Protein AF-A0A0J7ISA5-F1 (afdb_monomer_lite)

pLDDT: mean 91.42, std 7.24, range [47.91, 98.25]

Structure (mmCIF, N/CA/C/O backbone):
data_AF-A0A0J7ISA5-F1
#
_entry.id   AF-A0A0J7ISA5-F1
#
loop_
_atom_site.group_PDB
_atom_site.id
_atom_site.type_symbol
_atom_site.label_atom_id
_atom_site.label_alt_id
_atom_site.label_comp_id
_atom_site.label_asym_id
_atom_site.label_entity_id
_atom_site.label_seq_id
_atom_site.pdbx_PDB_ins_code
_atom_site.Cartn_x
_atom_site.Cartn_y
_atom_site.Cartn_z
_atom_site.occupancy
_atom_site.B_iso_or_equiv
_atom_site.auth_seq_id
_atom_site.auth_comp_id
_atom_site.auth_asym_id
_atom_site.auth_atom_id
_atom_site.pdbx_PDB_model_num
ATOM 1 N N . MET A 1 1 ? -23.714 10.381 5.226 1.00 57.81 1 MET A N 1
ATOM 2 C CA . MET A 1 1 ? -23.565 9.648 6.503 1.00 57.81 1 MET A CA 1
ATOM 3 C C . MET A 1 1 ? -24.646 8.588 6.568 1.00 57.81 1 MET A C 1
ATOM 5 O O . MET A 1 1 ? -25.780 8.898 6.223 1.00 57.81 1 MET A O 1
ATOM 9 N N . ALA A 1 2 ? -24.305 7.357 6.945 1.00 66.38 2 ALA A N 1
ATOM 10 C CA . ALA A 1 2 ? -25.304 6.313 7.157 1.00 66.38 2 ALA A CA 1
ATOM 11 C C . ALA A 1 2 ? -26.148 6.644 8.398 1.00 66.38 2 ALA A C 1
ATOM 13 O O . ALA A 1 2 ? -25.611 7.126 9.396 1.00 66.38 2 ALA A O 1
ATOM 14 N N . GLN A 1 3 ? -27.456 6.406 8.330 1.00 77.62 3 GLN A N 1
ATOM 15 C CA . GLN A 1 3 ? -28.352 6.532 9.479 1.00 77.62 3 GLN A CA 1
ATOM 16 C C . GLN A 1 3 ? -28.516 5.171 10.151 1.00 77.62 3 GLN A C 1
ATOM 18 O O . GLN A 1 3 ? -28.556 4.137 9.483 1.00 77.62 3 GLN A O 1
ATOM 23 N N . SER A 1 4 ? -28.599 5.167 11.481 1.00 86.56 4 SER A N 1
ATOM 24 C CA . SER A 1 4 ? -28.872 3.937 12.221 1.00 86.56 4 SER A CA 1
ATOM 25 C C . SER A 1 4 ? -30.289 3.451 11.922 1.00 86.56 4 SER A C 1
ATOM 27 O O . SER A 1 4 ? -31.244 4.220 12.001 1.00 86.56 4 SER A O 1
ATOM 29 N N . VAL A 1 5 ? -30.418 2.158 11.627 1.00 92.62 5 VAL A N 1
ATOM 30 C CA . VAL A 1 5 ? -31.712 1.479 11.443 1.00 92.62 5 VAL A CA 1
ATOM 31 C C . VAL A 1 5 ? -32.347 1.045 12.770 1.00 92.62 5 VAL A C 1
ATOM 33 O O . VAL A 1 5 ? -33.447 0.501 12.787 1.00 92.62 5 VAL A O 1
ATOM 36 N N . LEU A 1 6 ? -31.659 1.254 13.899 1.00 93.81 6 LEU A N 1
ATOM 37 C CA . LEU A 1 6 ? -32.175 0.896 15.220 1.00 93.81 6 LEU A CA 1
ATOM 38 C C . LEU A 1 6 ? -33.211 1.918 15.715 1.00 93.81 6 LEU A C 1
ATOM 40 O O . LEU A 1 6 ? -33.122 3.096 15.364 1.00 93.81 6 LEU A O 1
ATOM 44 N N . PRO A 1 7 ? -34.140 1.523 16.604 1.00 95.50 7 PRO A N 1
ATOM 45 C CA . PRO A 1 7 ? -35.071 2.457 17.234 1.00 95.50 7 PRO A CA 1
ATOM 46 C C . PRO A 1 7 ? -34.354 3.624 17.927 1.00 95.50 7 PRO A C 1
ATOM 48 O O . PRO A 1 7 ? -33.288 3.436 18.513 1.00 95.50 7 PRO A O 1
ATOM 51 N N . GLN A 1 8 ? -34.965 4.813 17.951 1.00 91.38 8 GLN A N 1
ATOM 52 C CA . GLN A 1 8 ? -34.348 6.040 18.486 1.00 91.38 8 GLN A CA 1
ATOM 53 C C . GLN A 1 8 ? -33.809 5.885 19.922 1.00 91.38 8 GLN A C 1
ATOM 55 O O . GLN A 1 8 ? -32.743 6.401 20.242 1.00 91.38 8 GLN A O 1
ATOM 60 N N . LYS A 1 9 ? -34.482 5.099 20.777 1.00 92.19 9 LYS A N 1
ATOM 61 C CA . LYS A 1 9 ? -34.041 4.808 22.159 1.00 92.19 9 LYS A CA 1
ATOM 62 C C . LYS A 1 9 ? -32.671 4.107 22.242 1.00 92.19 9 LYS A C 1
ATOM 64 O O . LYS A 1 9 ? -31.978 4.223 23.258 1.00 92.19 9 LYS A O 1
ATOM 69 N N . ASN A 1 10 ? -32.294 3.393 21.179 1.00 93.38 10 ASN A N 1
ATOM 70 C CA . ASN A 1 10 ? -31.035 2.667 21.017 1.00 93.38 10 ASN A CA 1
ATOM 71 C C . ASN A 1 10 ? -29.965 3.489 20.277 1.00 93.38 10 ASN A C 1
ATOM 73 O O . ASN A 1 10 ? -28.852 3.002 20.104 1.00 93.38 10 ASN A O 1
ATOM 77 N N . GLN A 1 11 ? -30.278 4.711 19.844 1.00 94.12 11 GLN A N 1
ATOM 78 C CA . GLN A 1 11 ? -29.314 5.618 19.230 1.00 94.12 11 GLN A CA 1
ATOM 79 C C . GLN A 1 11 ? -28.723 6.555 20.295 1.00 94.12 11 GLN A C 1
ATOM 81 O O . GLN A 1 11 ? -29.414 6.990 21.223 1.00 94.12 11 GLN A O 1
ATOM 86 N N . ILE A 1 12 ? -27.428 6.848 20.177 1.00 94.00 12 ILE A N 1
ATOM 87 C CA . ILE A 1 12 ? -26.732 7.838 21.004 1.00 94.00 12 ILE A CA 1
ATOM 88 C C . ILE A 1 12 ? -26.436 9.023 20.094 1.00 94.00 12 ILE A C 1
ATOM 90 O O . ILE A 1 12 ? -25.672 8.893 19.139 1.00 94.00 12 ILE A O 1
ATOM 94 N N . GLN A 1 13 ? -27.100 10.144 20.358 1.00 93.25 13 GLN A N 1
ATOM 95 C CA . GLN A 1 13 ? -26.897 11.379 19.611 1.00 93.25 13 GLN A CA 1
ATOM 96 C C . GLN A 1 13 ? -25.612 12.070 20.076 1.00 93.25 13 GLN A C 1
ATOM 98 O O . GLN A 1 13 ? -25.133 11.835 21.185 1.00 93.25 13 GLN A O 1
ATOM 103 N N . VAL A 1 14 ? -25.031 12.907 19.219 1.00 91.81 14 VAL A N 1
ATOM 104 C CA . VAL A 1 14 ? -23.746 13.570 19.503 1.00 91.81 14 VAL A CA 1
ATOM 105 C C . VAL A 1 14 ? -23.843 14.517 20.703 1.00 91.81 14 VAL A C 1
ATOM 107 O O . VAL A 1 14 ? -22.911 14.601 21.492 1.00 91.81 14 VAL A O 1
ATOM 110 N N . ASP A 1 15 ? -24.973 15.193 20.873 1.00 94.06 15 ASP A N 1
ATOM 111 C CA . ASP A 1 15 ? -25.272 16.089 21.998 1.00 94.06 15 ASP A CA 1
ATOM 112 C C . ASP A 1 15 ? -25.439 15.362 23.349 1.00 94.06 15 ASP A C 1
ATOM 114 O O . ASP A 1 15 ? -25.325 15.978 24.410 1.00 94.06 15 ASP A O 1
ATOM 118 N N . ASP A 1 16 ? -25.653 14.044 23.331 1.00 95.75 16 ASP A N 1
ATOM 119 C CA . ASP A 1 16 ? -25.657 13.191 24.524 1.00 95.75 16 ASP A CA 1
ATOM 120 C C . ASP A 1 16 ? -24.237 12.782 24.964 1.00 95.75 16 ASP A C 1
ATOM 122 O O . ASP A 1 16 ? -24.058 12.238 26.059 1.00 95.75 16 ASP A O 1
ATOM 126 N N . LEU A 1 17 ? -23.216 13.028 24.135 1.00 96.44 17 LEU A N 1
ATOM 127 C CA . LEU A 1 17 ? -21.839 12.621 24.399 1.00 96.44 17 LEU A CA 1
ATOM 128 C C . LEU A 1 17 ? -21.085 13.661 25.229 1.00 96.44 17 LEU A C 1
ATOM 130 O O . LEU A 1 17 ? -20.938 14.820 24.855 1.00 96.44 17 LEU A O 1
ATOM 134 N N . TYR A 1 18 ? -20.554 13.212 26.361 1.00 96.50 18 TYR A N 1
ATOM 135 C CA . TYR A 1 18 ? -19.723 13.995 27.266 1.00 96.50 18 TYR A CA 1
ATOM 136 C C . TYR A 1 18 ? -18.304 13.432 27.255 1.00 96.50 18 TYR A C 1
ATOM 138 O O . TYR A 1 18 ? -18.112 12.214 27.247 1.00 96.50 18 TYR A O 1
ATOM 146 N N . ILE A 1 19 ? -17.311 14.318 27.298 1.00 96.19 19 ILE A N 1
ATOM 147 C CA . ILE A 1 19 ? -15.892 13.960 27.313 1.00 96.19 19 ILE A CA 1
ATOM 148 C C . ILE A 1 19 ? -15.301 14.330 28.672 1.00 96.19 19 ILE A C 1
ATOM 150 O O . ILE A 1 19 ? -15.610 15.375 29.239 1.00 96.19 19 ILE A O 1
ATOM 154 N N . SER A 1 20 ? -14.440 13.467 29.199 1.00 95.88 20 SER A N 1
ATOM 155 C CA . SER A 1 20 ? -13.639 13.741 30.392 1.00 95.88 20 SER A CA 1
ATOM 156 C C . SER A 1 20 ? -12.243 13.143 30.246 1.00 95.88 20 SER A C 1
ATOM 158 O O . SER A 1 20 ? -12.047 12.208 29.472 1.00 95.88 20 SER A O 1
ATOM 160 N N . LEU A 1 21 ? -11.277 13.676 30.991 1.00 95.44 21 LEU A N 1
ATOM 161 C CA . LEU A 1 21 ? -9.922 13.139 31.071 1.00 95.44 21 LEU A CA 1
ATOM 162 C C . LEU A 1 21 ? -9.739 12.480 32.439 1.00 95.44 21 LEU A C 1
ATOM 164 O O . LEU A 1 21 ? -9.919 13.128 33.470 1.00 95.44 21 LEU A O 1
ATOM 168 N N . LYS A 1 22 ? -9.380 11.196 32.461 1.00 93.69 22 LYS A N 1
ATOM 169 C CA . LYS A 1 22 ? -9.099 10.454 33.696 1.00 93.69 22 LYS A CA 1
ATOM 170 C C . LYS A 1 22 ? -7.875 9.577 33.489 1.00 93.69 22 LYS A C 1
ATOM 172 O O . LYS A 1 22 ? -7.849 8.791 32.551 1.00 93.69 22 LYS A O 1
ATOM 177 N N . ASN A 1 23 ? -6.877 9.696 34.365 1.00 92.19 23 ASN A N 1
ATOM 178 C CA . ASN A 1 23 ? -5.634 8.914 34.308 1.00 92.19 23 ASN A CA 1
ATOM 179 C C . ASN A 1 23 ? -4.973 8.948 32.916 1.00 92.19 23 ASN A C 1
ATOM 181 O O . ASN A 1 23 ? -4.626 7.909 32.363 1.00 92.19 23 ASN A O 1
ATOM 185 N N . ASN A 1 24 ? -4.862 10.147 32.334 1.00 90.06 24 ASN A N 1
ATOM 186 C CA . ASN A 1 24 ? -4.314 10.368 30.991 1.00 90.06 24 ASN A CA 1
ATOM 187 C C . ASN A 1 24 ? -5.066 9.642 29.852 1.00 90.06 24 ASN A C 1
ATOM 189 O O . ASN A 1 24 ? -4.512 9.423 28.779 1.00 90.06 24 ASN A O 1
ATOM 193 N N . LYS A 1 25 ? -6.332 9.268 30.080 1.00 92.19 25 LYS A N 1
ATOM 194 C CA . LYS A 1 25 ? -7.216 8.648 29.093 1.00 92.19 25 LYS A CA 1
ATOM 195 C C . LYS A 1 25 ? -8.450 9.515 28.874 1.00 92.19 25 LYS A C 1
ATOM 197 O O . LYS A 1 25 ? -9.107 9.936 29.831 1.00 92.19 25 LYS A O 1
ATOM 202 N N . ILE A 1 26 ? -8.789 9.742 27.612 1.00 95.00 26 ILE A N 1
ATOM 203 C CA . ILE A 1 26 ? -10.051 10.353 27.207 1.00 95.00 26 ILE A CA 1
ATOM 204 C C . ILE A 1 26 ? -11.167 9.325 27.420 1.00 95.00 26 ILE A C 1
ATOM 206 O O . ILE A 1 26 ? -11.112 8.211 26.892 1.00 95.00 26 ILE A O 1
ATOM 210 N N . ILE A 1 27 ? -12.177 9.704 28.200 1.00 95.19 27 ILE A N 1
ATOM 211 C CA . ILE A 1 27 ? -13.380 8.918 28.475 1.00 95.19 27 ILE A CA 1
ATOM 212 C C . ILE A 1 27 ? -14.573 9.619 27.835 1.00 95.19 27 ILE A C 1
ATOM 214 O O . ILE A 1 27 ? -14.890 10.760 28.180 1.00 95.19 27 ILE A O 1
ATOM 218 N N . LEU A 1 28 ? -15.250 8.908 26.938 1.00 96.25 28 LEU A N 1
ATOM 219 C CA . LEU A 1 28 ? -16.505 9.322 26.321 1.00 96.25 28 LEU A CA 1
ATOM 220 C C . LEU A 1 28 ? -17.666 8.665 27.069 1.00 96.25 28 LEU A C 1
ATOM 222 O O . LEU A 1 28 ? -17.646 7.457 27.296 1.00 96.25 28 LEU A O 1
ATOM 226 N N . ARG A 1 29 ? -18.675 9.436 27.475 1.00 96.94 29 ARG A N 1
ATOM 227 C CA . ARG A 1 29 ? -19.819 8.950 28.261 1.00 96.94 29 ARG A CA 1
ATOM 228 C C . ARG A 1 29 ? -21.127 9.483 27.688 1.00 96.94 29 ARG A C 1
ATOM 230 O O . ARG A 1 29 ? -21.207 10.655 27.349 1.00 96.94 29 ARG A O 1
ATOM 237 N N . SER A 1 30 ? -22.160 8.649 27.640 1.00 97.31 30 SER A N 1
ATOM 238 C CA . SER A 1 30 ? -23.530 9.104 27.372 1.00 97.31 30 SER A CA 1
ATOM 239 C C . SER A 1 30 ? -24.117 9.720 28.641 1.00 97.31 30 SER A C 1
ATOM 241 O O . SER A 1 30 ? -24.115 9.081 29.701 1.00 97.31 30 SER A O 1
ATOM 243 N N . LYS A 1 31 ? -24.633 10.949 28.545 1.00 96.50 31 LYS A N 1
ATOM 244 C CA . LYS A 1 31 ? -25.299 11.635 29.659 1.00 96.50 31 LYS A CA 1
ATOM 245 C C . LYS A 1 31 ? -26.549 10.874 30.086 1.00 96.50 31 LYS A C 1
ATOM 247 O O . LYS A 1 31 ? -26.699 10.579 31.270 1.00 96.50 31 LYS A O 1
ATOM 252 N N . ARG A 1 32 ? -27.405 10.519 29.126 1.00 96.25 32 ARG A N 1
ATOM 253 C CA . ARG A 1 32 ? -28.674 9.813 29.337 1.00 96.25 32 ARG A CA 1
ATOM 254 C C . ARG A 1 32 ? -28.490 8.424 29.938 1.00 96.25 32 ARG A C 1
ATOM 256 O O . ARG A 1 32 ? -29.266 8.032 30.802 1.00 96.25 32 ARG A O 1
ATOM 263 N N . LEU A 1 33 ? -27.500 7.663 29.469 1.00 95.56 33 LEU A N 1
ATOM 264 C CA . LEU A 1 33 ? -27.281 6.282 29.918 1.00 95.56 33 LEU A CA 1
ATOM 265 C C . LEU A 1 33 ? -26.365 6.183 31.138 1.00 95.56 33 LEU A C 1
ATOM 267 O O . LEU A 1 33 ? -26.313 5.124 31.758 1.00 95.56 33 LEU A O 1
ATOM 271 N N . ASN A 1 34 ? -25.623 7.248 31.455 1.00 95.69 34 ASN A N 1
ATOM 272 C CA . ASN A 1 34 ? -24.572 7.253 32.469 1.00 95.69 34 ASN A CA 1
ATOM 273 C C . ASN A 1 34 ? -23.545 6.113 32.279 1.00 95.69 34 ASN A C 1
ATOM 275 O O . ASN A 1 34 ? -23.113 5.474 33.236 1.00 95.69 34 ASN A O 1
ATOM 279 N N . LYS A 1 35 ? -23.170 5.833 31.025 1.00 96.31 35 LYS A N 1
ATOM 280 C CA . LYS A 1 35 ? -22.255 4.739 30.652 1.00 96.31 35 LYS A CA 1
ATOM 281 C C . LYS A 1 35 ? -21.154 5.223 29.721 1.00 96.31 35 LYS A C 1
ATOM 283 O O . LYS A 1 35 ? -21.401 6.094 28.886 1.00 96.31 35 LYS A O 1
ATOM 288 N N . GLU A 1 36 ? -19.958 4.651 29.872 1.00 95.38 36 GLU A N 1
ATOM 289 C CA . GLU A 1 36 ? -18.855 4.843 28.922 1.00 95.38 36 GLU A CA 1
ATOM 290 C C . GLU A 1 36 ? -19.283 4.341 27.536 1.00 95.38 36 GLU A C 1
ATOM 292 O O . GLU A 1 36 ? -19.894 3.278 27.405 1.00 95.38 36 GLU A O 1
ATOM 297 N N . VAL A 1 37 ? -18.974 5.126 26.510 1.00 95.25 37 VAL A N 1
ATOM 298 C CA . VAL A 1 37 ? -19.248 4.830 25.107 1.00 95.25 37 VAL A CA 1
ATOM 299 C C . VAL A 1 37 ? -17.921 4.527 24.429 1.00 95.25 37 VAL A C 1
ATOM 301 O O . VAL A 1 37 ? -17.007 5.348 24.441 1.00 95.25 37 VAL A O 1
ATOM 304 N N . LYS A 1 38 ? -17.829 3.348 23.814 1.00 92.62 38 LYS A N 1
ATOM 305 C CA . LYS A 1 38 ? -16.685 2.942 22.996 1.00 92.62 38 LYS A CA 1
ATOM 306 C C . LYS A 1 38 ? -17.105 2.992 21.526 1.00 92.62 38 LYS A C 1
ATOM 308 O O . LYS A 1 38 ? -17.868 2.118 21.112 1.00 92.62 38 LYS A O 1
ATOM 313 N N . PRO A 1 39 ? -16.702 4.016 20.759 1.00 91.31 39 PRO A N 1
ATOM 314 C CA . PRO A 1 39 ? -16.976 4.051 19.328 1.00 91.31 39 PRO A CA 1
ATOM 315 C C . PRO A 1 39 ? -16.160 2.967 18.612 1.00 91.31 39 PRO A C 1
ATOM 317 O O . PRO A 1 39 ? -15.033 2.678 19.002 1.00 91.31 39 PRO A O 1
ATOM 320 N N . TYR A 1 40 ? -16.738 2.373 17.568 1.00 87.81 40 TYR A N 1
ATOM 321 C CA . TYR A 1 40 ? -16.069 1.418 16.684 1.00 87.81 40 TYR A CA 1
ATOM 322 C C . TYR A 1 40 ? -16.386 1.784 15.237 1.00 87.81 40 TYR A C 1
ATOM 324 O O . TYR A 1 40 ? -17.548 2.021 14.899 1.00 87.81 40 TYR A O 1
ATOM 332 N N . LEU A 1 41 ? -15.366 1.780 14.380 1.00 87.00 41 LEU A N 1
ATOM 333 C CA . LEU A 1 41 ? -15.541 1.836 12.933 1.00 87.00 41 LEU A CA 1
ATOM 334 C C . LEU A 1 41 ? -15.486 0.409 12.379 1.00 87.00 41 LEU A C 1
ATOM 336 O O . LEU A 1 41 ? -14.439 -0.226 12.386 1.00 87.00 41 LEU A O 1
ATOM 340 N N . THR A 1 42 ? -16.624 -0.110 11.924 1.00 86.56 42 THR A N 1
ATOM 341 C CA . THR A 1 42 ? -16.774 -1.513 11.489 1.00 86.56 42 THR A CA 1
ATOM 342 C C . THR A 1 42 ? -16.694 -1.692 9.969 1.00 86.56 42 THR A C 1
ATOM 344 O O . THR A 1 42 ? -17.174 -2.685 9.429 1.00 86.56 42 THR A O 1
ATOM 347 N N . ASN A 1 43 ? -16.116 -0.723 9.258 1.00 86.06 43 ASN A N 1
ATOM 348 C CA . ASN A 1 43 ? -15.950 -0.747 7.807 1.00 86.06 43 ASN A CA 1
ATOM 349 C C . ASN A 1 43 ? -14.572 -0.187 7.407 1.00 86.06 43 ASN A C 1
ATOM 351 O O . ASN A 1 43 ? -13.873 0.401 8.227 1.00 86.06 43 ASN A O 1
ATOM 355 N N . ALA A 1 44 ? -14.194 -0.358 6.139 1.00 85.00 44 ALA A N 1
ATOM 356 C CA . ALA A 1 44 ? -12.903 0.079 5.599 1.00 85.00 44 ALA A CA 1
ATOM 357 C C . ALA A 1 44 ? -12.888 1.554 5.139 1.00 85.00 44 ALA A C 1
ATOM 359 O O . ALA A 1 44 ? -12.125 1.921 4.247 1.00 85.00 44 ALA A O 1
ATOM 360 N N . HIS A 1 45 ? -13.758 2.411 5.685 1.00 86.75 45 HIS A N 1
ATOM 361 C CA . HIS A 1 45 ? -13.800 3.818 5.296 1.00 86.75 45 HIS A CA 1
ATOM 362 C C . HIS A 1 45 ? -12.540 4.553 5.768 1.00 86.75 45 HIS A C 1
ATOM 364 O O . HIS A 1 45 ? -12.237 4.586 6.962 1.00 86.75 45 HIS A O 1
ATOM 370 N N . ASN A 1 46 ? -11.852 5.226 4.844 1.00 85.75 46 ASN A N 1
ATOM 371 C CA . ASN A 1 46 ? -10.722 6.093 5.165 1.00 85.75 46 ASN A CA 1
ATOM 372 C C . ASN A 1 46 ? -11.219 7.379 5.848 1.00 85.75 46 ASN A C 1
ATOM 374 O O . ASN A 1 46 ? -11.497 8.387 5.200 1.00 85.75 46 ASN A O 1
ATOM 378 N N . TYR A 1 47 ? -11.366 7.334 7.173 1.00 86.19 47 TYR A N 1
ATOM 379 C CA . TYR A 1 47 ? -11.836 8.472 7.957 1.00 86.19 47 TYR A CA 1
ATOM 380 C C . TYR A 1 47 ? -10.806 9.598 8.079 1.00 86.19 47 TYR A C 1
ATOM 382 O O . TYR A 1 47 ? -11.172 10.640 8.589 1.00 86.19 47 TYR A O 1
ATOM 390 N N . SER A 1 48 ? -9.564 9.452 7.612 1.00 84.69 48 SER A N 1
ATOM 391 C CA . SER A 1 48 ? -8.562 10.529 7.658 1.00 84.69 48 SER A CA 1
ATOM 392 C C . SER A 1 48 ? -8.630 11.464 6.442 1.00 84.69 48 SER A C 1
ATOM 394 O O . SER A 1 48 ? -8.193 12.610 6.509 1.00 84.69 48 SER A O 1
ATOM 396 N N . ALA A 1 49 ? -9.207 11.011 5.326 1.00 80.88 49 ALA A N 1
ATOM 397 C CA . ALA A 1 49 ? -9.265 11.749 4.064 1.00 80.88 49 ALA A CA 1
ATOM 398 C C . ALA A 1 49 ? -10.453 12.732 3.992 1.00 80.88 49 ALA A C 1
ATOM 400 O O . ALA A 1 49 ? -11.255 12.644 3.067 1.00 80.88 49 ALA A O 1
ATOM 401 N N . ASN A 1 50 ? -10.543 13.675 4.943 1.00 69.25 50 ASN A N 1
ATOM 402 C CA . ASN A 1 50 ? -11.565 14.741 5.042 1.00 69.25 50 ASN A CA 1
ATOM 403 C C . ASN A 1 50 ? -12.923 14.362 5.694 1.00 69.25 50 ASN A C 1
ATOM 405 O O . ASN A 1 50 ? -13.975 14.476 5.059 1.00 69.25 50 ASN A O 1
ATOM 409 N N . PRO A 1 51 ? -12.958 13.933 6.968 1.00 76.81 51 PRO A N 1
ATOM 410 C CA . PRO A 1 51 ? -14.213 13.751 7.697 1.00 76.81 51 PRO A CA 1
ATOM 411 C C . PRO A 1 51 ? -14.702 15.029 8.398 1.00 76.81 51 PRO A C 1
ATOM 413 O O . PRO A 1 51 ? -13.963 15.986 8.622 1.00 76.81 51 PRO A O 1
ATOM 416 N N . LEU A 1 52 ? -15.937 14.975 8.901 1.00 87.19 52 LEU A N 1
ATOM 417 C CA . LEU A 1 52 ? -16.381 15.890 9.953 1.00 87.19 52 LEU A CA 1
ATOM 418 C C . LEU A 1 52 ? -15.506 15.722 11.215 1.00 87.19 52 LEU A C 1
ATOM 420 O O . LEU A 1 52 ? -15.281 14.579 11.624 1.00 87.19 52 LEU A O 1
ATOM 424 N N . PRO A 1 53 ? -15.086 16.809 11.895 1.00 90.06 53 PRO A N 1
ATOM 425 C CA . PRO A 1 53 ? -14.196 16.730 13.060 1.00 90.06 53 PRO A CA 1
ATOM 426 C C . PRO A 1 53 ? -14.698 15.806 14.176 1.00 90.06 53 PRO A C 1
ATOM 428 O O . PRO A 1 53 ? -13.927 15.041 14.747 1.00 90.06 53 PRO A O 1
ATOM 431 N N . VAL A 1 54 ? -16.010 15.818 14.444 1.00 90.25 54 VAL A N 1
ATOM 432 C CA . VAL A 1 54 ? -16.637 14.932 15.440 1.00 90.25 54 VAL A CA 1
ATOM 433 C C . VAL A 1 54 ? -16.472 13.462 15.055 1.00 90.25 54 VAL A C 1
ATOM 435 O O . VAL A 1 54 ? -16.153 12.634 15.902 1.00 90.25 54 VAL A O 1
ATOM 438 N N . TYR A 1 55 ? -16.659 13.126 13.779 1.00 89.75 55 TYR A N 1
ATOM 439 C CA . TYR A 1 55 ? -16.493 11.757 13.299 1.00 89.75 55 TYR A CA 1
ATOM 440 C C . TYR A 1 55 ? -15.026 11.312 13.365 1.00 89.75 55 TYR A C 1
ATOM 442 O O . TYR A 1 55 ? -14.764 10.205 13.831 1.00 89.75 55 TYR A O 1
ATOM 450 N N . HIS A 1 56 ? -14.080 12.184 12.983 1.00 91.19 56 HIS A N 1
ATOM 451 C CA . HIS A 1 56 ? -12.642 11.908 13.120 1.00 91.19 56 HIS A CA 1
ATOM 452 C C . HIS A 1 56 ? -12.276 11.615 14.577 1.00 91.19 56 HIS A C 1
ATOM 454 O O . HIS A 1 56 ? -11.677 10.587 14.864 1.00 91.19 56 HIS A O 1
ATOM 460 N N . PHE A 1 57 ? -12.711 12.474 15.505 1.00 91.94 57 PHE A N 1
ATOM 461 C CA . PHE A 1 57 ? -12.440 12.315 16.931 1.00 91.94 57 PHE A CA 1
ATOM 462 C C . PHE A 1 57 ? -12.974 10.988 17.485 1.00 91.94 57 PHE A C 1
ATOM 464 O O . PHE A 1 57 ? -12.277 10.300 18.228 1.00 91.94 57 PHE A O 1
ATOM 471 N N . LEU A 1 58 ? -14.197 10.597 17.112 1.00 91.94 58 LEU A N 1
ATOM 472 C CA . LEU A 1 58 ? -14.762 9.312 17.532 1.00 91.94 58 LEU A CA 1
ATOM 473 C C . LEU A 1 58 ? -13.978 8.123 16.957 1.00 91.94 58 LEU A C 1
ATOM 475 O O . LEU A 1 58 ? -13.803 7.127 17.656 1.00 91.94 58 LEU A O 1
ATOM 479 N N . CYS A 1 59 ? -13.477 8.223 15.722 1.00 89.94 59 CYS A N 1
ATOM 480 C CA . CYS A 1 59 ? -12.619 7.194 15.131 1.00 89.94 59 CYS A CA 1
ATOM 481 C C . CYS A 1 59 ? -11.243 7.131 15.816 1.00 89.94 59 CYS A C 1
ATOM 483 O O . CYS A 1 59 ? -10.768 6.040 16.122 1.00 89.94 59 CYS A O 1
ATOM 485 N N . ASP A 1 60 ? -10.630 8.270 16.143 1.00 90.00 60 ASP A N 1
ATOM 486 C CA . ASP A 1 60 ? -9.357 8.301 16.874 1.00 90.00 60 ASP A CA 1
ATOM 487 C C . ASP A 1 60 ? -9.502 7.730 18.284 1.00 90.00 60 ASP A C 1
ATOM 489 O O . ASP A 1 60 ? -8.633 6.991 18.752 1.00 90.00 60 ASP A O 1
ATOM 493 N N . LEU A 1 61 ? -10.627 8.004 18.952 1.00 91.31 61 LEU A N 1
ATOM 494 C CA . LEU A 1 61 ? -10.885 7.496 20.294 1.00 91.31 61 LEU A CA 1
ATOM 495 C C . LEU A 1 61 ? -10.920 5.962 20.339 1.00 91.31 61 LEU A C 1
ATOM 497 O O . LEU A 1 61 ? -10.497 5.383 21.340 1.00 91.31 61 LEU A O 1
ATOM 501 N N . TYR A 1 62 ? -11.375 5.307 19.265 1.00 84.31 62 TYR A N 1
ATOM 502 C CA . TYR A 1 62 ? -11.290 3.851 19.130 1.00 84.31 62 TYR A CA 1
ATOM 503 C C . TYR A 1 62 ? -9.834 3.364 19.179 1.00 84.31 62 TYR A C 1
ATOM 505 O O . TYR A 1 62 ? -9.534 2.391 19.865 1.00 84.31 62 TYR A O 1
ATOM 513 N N . SER A 1 63 ? -8.922 4.066 18.504 1.00 82.69 63 SER A N 1
ATOM 514 C CA . SER A 1 63 ? -7.498 3.712 18.450 1.00 82.69 63 SER A CA 1
ATOM 515 C C . SER A 1 63 ? -6.708 4.062 19.720 1.00 82.69 63 SER A C 1
ATOM 517 O O . SER A 1 63 ? -5.546 3.676 19.852 1.00 82.69 63 SER A O 1
ATOM 519 N N . GLN A 1 64 ? -7.319 4.758 20.687 1.00 85.25 64 GLN A N 1
ATOM 520 C CA . GLN A 1 64 ? -6.660 5.128 21.938 1.00 85.25 64 GLN A CA 1
ATOM 521 C C . GLN A 1 64 ? -6.181 3.876 22.692 1.00 85.25 64 GLN A C 1
ATOM 523 O O . GLN A 1 64 ? -6.984 3.075 23.171 1.00 85.25 64 GLN A O 1
ATOM 528 N N . ASN A 1 65 ? -4.862 3.760 22.865 1.00 76.44 65 ASN A N 1
ATOM 529 C CA . ASN A 1 65 ? -4.177 2.621 23.490 1.00 76.44 65 ASN A CA 1
ATOM 530 C C . ASN A 1 65 ? -4.328 1.286 22.734 1.00 76.44 65 ASN A C 1
ATOM 532 O O . ASN A 1 65 ? -4.168 0.224 23.338 1.00 76.44 65 ASN A O 1
ATOM 536 N N . ILE A 1 66 ? -4.616 1.324 21.429 1.00 79.81 66 ILE A N 1
ATOM 537 C CA . ILE A 1 66 ? -4.636 0.140 20.566 1.00 79.81 66 ILE A CA 1
ATOM 538 C C . ILE A 1 66 ? -3.601 0.312 19.457 1.00 79.81 66 ILE A C 1
ATOM 540 O O . ILE A 1 66 ? -3.581 1.319 18.754 1.00 79.81 66 ILE A O 1
ATOM 544 N N . GLN A 1 67 ? -2.761 -0.704 19.264 1.00 78.06 67 GLN A N 1
ATOM 545 C CA . GLN A 1 67 ? -1.945 -0.806 18.061 1.00 78.06 67 GLN A CA 1
ATOM 546 C C . GLN A 1 67 ? -2.881 -1.069 16.872 1.00 78.06 67 GLN A C 1
ATOM 548 O O . GLN A 1 67 ? -3.445 -2.155 16.756 1.00 78.06 67 GLN A O 1
ATOM 553 N N . SER A 1 68 ? -3.066 -0.073 16.005 1.00 73.00 68 SER A N 1
ATOM 554 C CA . SER A 1 68 ? -4.051 -0.104 14.912 1.00 73.00 68 SER A CA 1
ATOM 555 C C . SER A 1 68 ? -3.710 -1.080 13.782 1.00 73.00 68 SER A C 1
ATOM 557 O O . SER A 1 68 ? -4.575 -1.419 12.978 1.00 73.00 68 SER A O 1
ATOM 559 N N . GLY A 1 69 ? -2.471 -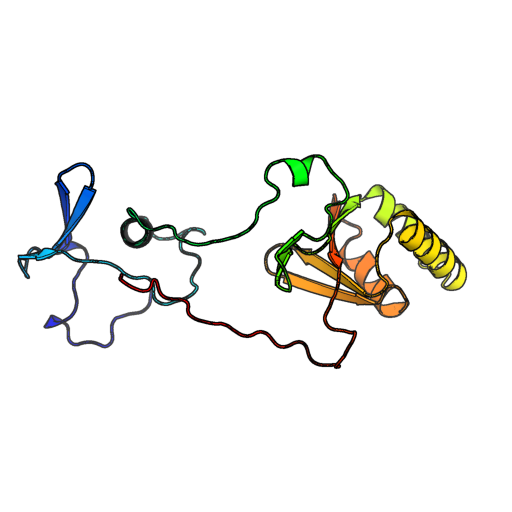1.567 13.726 1.00 77.44 69 GLY A N 1
ATOM 560 C CA . GLY A 1 69 ? -2.055 -2.577 12.766 1.00 77.44 69 GLY A CA 1
ATOM 561 C C . GLY A 1 69 ? -0.606 -3.007 12.946 1.00 77.44 69 GLY A C 1
ATOM 562 O O . GLY A 1 69 ? 0.191 -2.340 13.611 1.00 77.44 69 GLY A O 1
ATOM 563 N N . ILE A 1 70 ? -0.277 -4.137 12.327 1.00 82.88 70 ILE A N 1
ATOM 564 C CA . ILE A 1 70 ? 1.082 -4.660 12.201 1.00 82.88 70 ILE A CA 1
ATOM 565 C C . ILE A 1 70 ? 1.407 -4.643 10.713 1.00 82.88 70 ILE A C 1
ATOM 567 O O . ILE A 1 70 ? 0.738 -5.306 9.924 1.00 82.88 70 ILE A O 1
ATOM 571 N N . TYR A 1 71 ? 2.412 -3.867 10.323 1.00 88.44 71 TYR A N 1
ATOM 572 C CA . TYR A 1 71 ? 2.877 -3.795 8.944 1.00 88.44 71 TYR A CA 1
ATOM 573 C C . TYR A 1 71 ? 4.380 -3.531 8.911 1.00 88.44 71 TYR A C 1
ATOM 575 O O . TYR A 1 71 ? 4.944 -2.927 9.824 1.00 88.44 71 TYR A O 1
ATOM 583 N N . PHE A 1 72 ? 5.025 -3.980 7.839 1.00 93.88 72 PHE A N 1
ATOM 584 C CA . PHE A 1 72 ? 6.409 -3.637 7.554 1.00 93.88 72 PHE A CA 1
ATOM 585 C C . PHE A 1 72 ? 6.474 -2.301 6.804 1.00 93.88 72 PHE A C 1
ATOM 587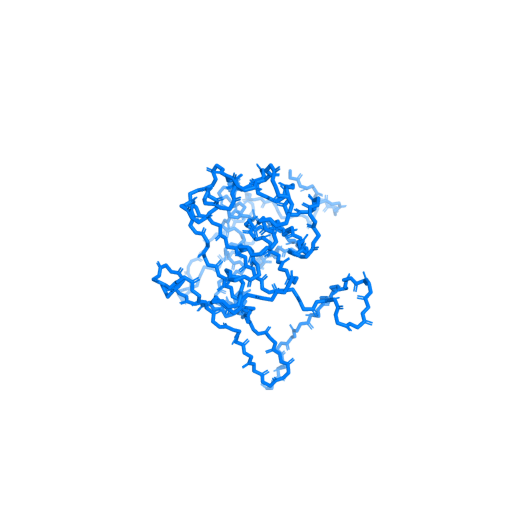 O O . PHE A 1 72 ? 5.659 -2.033 5.920 1.00 93.88 72 PHE A O 1
ATOM 594 N N . ASN A 1 73 ? 7.455 -1.460 7.132 1.00 92.44 73 ASN A N 1
ATOM 595 C CA . ASN A 1 73 ? 7.699 -0.201 6.435 1.00 92.44 73 ASN A CA 1
ATOM 596 C C . ASN A 1 73 ? 9.205 0.035 6.300 1.00 92.44 73 ASN A C 1
ATOM 598 O O . ASN A 1 73 ? 9.931 0.008 7.289 1.00 92.44 73 ASN A O 1
ATOM 602 N N . TRP A 1 74 ? 9.650 0.324 5.078 1.00 95.19 74 TRP A N 1
ATOM 603 C CA . TRP A 1 74 ? 11.036 0.682 4.770 1.00 95.19 74 TRP A CA 1
ATOM 604 C C . TRP A 1 74 ? 11.487 2.027 5.365 1.00 95.19 74 TRP A C 1
ATOM 606 O O . TRP A 1 74 ? 12.671 2.355 5.313 1.00 95.19 74 TRP A O 1
ATOM 616 N N . GLY A 1 75 ? 10.563 2.825 5.906 1.00 95.44 75 GLY A N 1
ATOM 617 C CA . GLY A 1 75 ? 10.848 4.147 6.452 1.00 95.44 75 GLY A CA 1
ATOM 618 C C . GLY A 1 75 ? 11.451 5.059 5.388 1.00 95.44 75 GLY A C 1
ATOM 619 O O . GLY A 1 75 ? 10.988 5.082 4.244 1.00 95.44 75 GLY A O 1
ATOM 620 N N . ASP A 1 76 ? 12.505 5.781 5.753 1.00 95.81 76 ASP A N 1
ATOM 621 C CA . ASP A 1 76 ? 13.188 6.718 4.859 1.00 95.81 76 ASP A CA 1
ATOM 622 C C . ASP A 1 76 ? 14.020 6.035 3.769 1.00 95.81 76 ASP A C 1
ATOM 624 O O . ASP A 1 76 ? 14.311 6.653 2.743 1.00 95.81 76 ASP A O 1
ATOM 628 N N . LEU A 1 77 ? 14.339 4.743 3.914 1.00 96.19 77 LEU A N 1
ATOM 629 C CA . LEU A 1 77 ? 15.126 4.002 2.920 1.00 96.19 77 LEU A CA 1
ATOM 630 C C . LEU A 1 77 ? 14.435 3.986 1.550 1.00 96.19 77 LEU A C 1
ATOM 632 O O . LEU A 1 77 ? 15.109 4.038 0.521 1.00 96.19 77 LEU A O 1
ATOM 636 N N . LYS A 1 78 ? 13.095 4.027 1.519 1.00 93.44 78 LYS A N 1
ATOM 637 C CA . LYS A 1 78 ? 12.315 4.113 0.272 1.00 93.44 78 LYS A CA 1
ATOM 638 C C . LYS A 1 78 ? 12.566 5.394 -0.532 1.00 93.44 78 LYS A C 1
ATOM 640 O O . LYS A 1 78 ? 12.288 5.436 -1.727 1.00 93.44 78 LYS A O 1
ATOM 645 N N . ASN A 1 79 ? 13.051 6.449 0.124 1.00 92.06 79 ASN A N 1
ATOM 646 C CA . ASN A 1 79 ? 13.355 7.726 -0.514 1.00 92.06 79 ASN A CA 1
ATOM 647 C C . ASN A 1 79 ? 14.795 7.768 -1.044 1.00 92.06 79 ASN A C 1
ATOM 649 O O . ASN A 1 79 ? 15.077 8.538 -1.962 1.00 92.06 79 ASN A O 1
ATOM 653 N N . ILE A 1 80 ? 15.678 6.937 -0.480 1.00 94.75 80 ILE A N 1
ATOM 654 C CA . ILE A 1 80 ? 17.119 6.913 -0.755 1.00 94.75 80 ILE A CA 1
ATOM 655 C C . ILE A 1 80 ? 17.447 5.909 -1.865 1.00 94.75 80 ILE A C 1
ATOM 657 O O . ILE A 1 80 ? 18.231 6.215 -2.763 1.00 94.75 80 ILE A O 1
ATOM 661 N N . TYR A 1 81 ? 16.843 4.720 -1.828 1.00 96.44 81 TYR A N 1
ATOM 662 C CA . TYR A 1 81 ? 17.182 3.635 -2.744 1.00 96.44 81 TYR A CA 1
ATOM 663 C C . TYR A 1 81 ? 16.206 3.521 -3.912 1.00 96.44 81 TYR A C 1
ATOM 665 O O . TYR A 1 81 ? 14.996 3.689 -3.772 1.00 96.44 81 TYR A O 1
ATOM 673 N N . ASN A 1 82 ? 16.748 3.169 -5.081 1.00 96.31 82 ASN A N 1
ATOM 674 C CA . ASN A 1 82 ? 15.948 2.867 -6.269 1.00 96.31 82 ASN A CA 1
ATOM 675 C C . ASN A 1 82 ? 15.513 1.400 -6.348 1.00 96.31 82 ASN A C 1
ATOM 677 O O . ASN A 1 82 ? 14.731 1.050 -7.227 1.00 96.31 82 ASN A O 1
ATOM 681 N N . PHE A 1 83 ? 16.029 0.549 -5.465 1.00 97.81 83 PHE A N 1
ATOM 682 C CA . PHE A 1 83 ? 15.656 -0.850 -5.340 1.00 97.81 83 PHE A CA 1
ATOM 683 C C . PHE A 1 83 ? 15.544 -1.198 -3.861 1.00 97.81 83 PHE A C 1
ATOM 685 O O . PHE A 1 83 ? 16.434 -0.867 -3.078 1.00 97.81 83 PHE A O 1
ATOM 692 N N . LEU A 1 84 ? 14.455 -1.866 -3.502 1.00 98.25 84 LEU A N 1
ATOM 693 C CA . LEU A 1 84 ? 14.236 -2.440 -2.185 1.00 98.25 84 LEU A CA 1
ATOM 694 C C . LEU A 1 84 ? 14.012 -3.942 -2.378 1.00 98.25 84 LEU A C 1
ATOM 696 O O . LEU A 1 84 ? 13.140 -4.310 -3.172 1.00 98.25 84 LEU A O 1
ATOM 700 N N . PRO A 1 85 ? 14.785 -4.807 -1.700 1.00 97.38 85 PRO A N 1
ATOM 701 C CA . PRO A 1 85 ? 14.638 -6.246 -1.847 1.00 97.38 85 PRO A CA 1
ATOM 702 C C . PRO A 1 85 ? 13.310 -6.724 -1.258 1.00 97.38 85 PRO A C 1
ATOM 704 O O . PRO A 1 85 ? 12.643 -6.017 -0.503 1.00 97.38 85 PRO A O 1
ATOM 707 N N . ARG A 1 86 ? 12.931 -7.959 -1.579 1.00 97.50 86 ARG A N 1
ATOM 708 C CA . ARG A 1 86 ? 11.825 -8.618 -0.892 1.00 97.50 86 ARG A CA 1
ATOM 709 C C . ARG A 1 86 ? 12.195 -8.836 0.578 1.00 97.50 86 ARG A C 1
ATOM 711 O O . ARG A 1 86 ? 13.321 -9.225 0.881 1.00 97.50 86 ARG A O 1
ATOM 718 N N . VAL A 1 87 ? 11.245 -8.606 1.480 1.00 97.75 87 VAL A N 1
ATOM 719 C CA . VAL A 1 87 ? 11.377 -8.919 2.907 1.00 97.75 87 VAL A CA 1
ATOM 720 C C . VAL A 1 87 ? 10.463 -10.081 3.228 1.00 97.75 87 VAL A C 1
ATOM 722 O O . VAL A 1 87 ? 9.247 -9.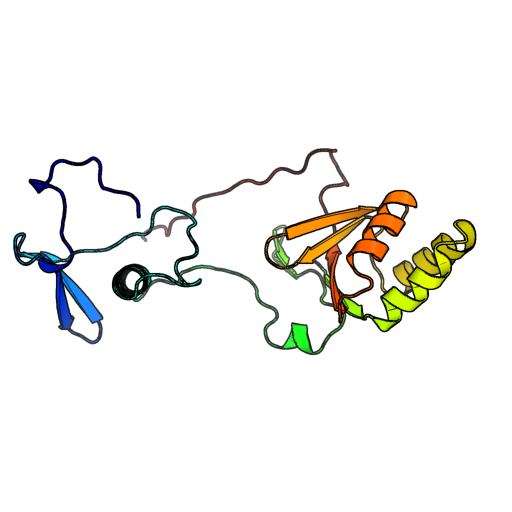985 3.052 1.00 97.75 87 VAL A O 1
ATOM 725 N N . GLU A 1 88 ? 11.053 -11.162 3.722 1.00 97.06 88 GLU A N 1
ATOM 726 C CA . GLU A 1 88 ? 10.347 -12.384 4.085 1.00 97.06 88 GLU A CA 1
ATOM 727 C C . GLU A 1 88 ? 10.614 -12.742 5.547 1.00 97.06 88 GLU A C 1
ATOM 729 O O . GLU A 1 88 ? 11.716 -12.555 6.066 1.00 97.06 88 GLU A O 1
ATOM 734 N N . TYR A 1 89 ? 9.595 -13.280 6.207 1.00 95.94 89 TYR A N 1
ATOM 735 C CA . TYR A 1 89 ? 9.739 -13.996 7.465 1.00 95.94 89 TYR A CA 1
ATOM 736 C C . TYR A 1 89 ? 9.180 -15.401 7.272 1.00 95.94 89 TYR A C 1
ATOM 738 O O . TYR A 1 89 ? 7.974 -15.571 7.091 1.00 95.94 89 TYR A O 1
ATOM 746 N N . GLN A 1 90 ? 10.061 -16.404 7.287 1.00 95.56 90 GLN A N 1
ATOM 747 C CA . GLN A 1 90 ? 9.719 -17.779 6.915 1.00 95.56 90 GLN A CA 1
ATOM 748 C C . GLN A 1 90 ? 9.051 -17.816 5.528 1.00 95.56 90 GLN A C 1
ATOM 750 O O . GLN A 1 90 ? 9.660 -17.405 4.550 1.00 95.56 90 GLN A O 1
ATOM 755 N N . ASN A 1 91 ? 7.804 -18.276 5.437 1.00 93.69 91 ASN A N 1
ATOM 756 C CA . ASN A 1 91 ? 7.017 -18.350 4.207 1.00 93.69 91 ASN A CA 1
ATOM 757 C C . ASN A 1 91 ? 6.076 -17.143 4.004 1.00 93.69 91 ASN A C 1
ATOM 759 O O . ASN A 1 91 ? 5.155 -17.215 3.190 1.00 93.69 91 ASN A O 1
ATOM 763 N N . ILE A 1 92 ? 6.268 -16.050 4.751 1.00 93.62 92 ILE A N 1
ATOM 764 C CA . ILE A 1 92 ? 5.433 -14.846 4.688 1.00 93.62 92 ILE A CA 1
ATOM 765 C C . ILE A 1 92 ? 6.222 -13.711 4.038 1.00 93.62 92 ILE A C 1
ATOM 767 O O . ILE A 1 92 ? 7.201 -13.220 4.599 1.00 93.62 92 ILE A O 1
ATOM 771 N N . VAL A 1 93 ? 5.750 -13.237 2.884 1.00 95.44 93 VAL A N 1
ATOM 772 C CA . VAL A 1 93 ? 6.266 -12.017 2.247 1.00 95.44 93 VAL A CA 1
ATOM 773 C C . VAL A 1 93 ? 5.685 -10.796 2.963 1.00 95.44 93 VAL A C 1
ATOM 775 O O . VAL A 1 93 ? 4.501 -10.494 2.827 1.00 95.44 93 VAL A O 1
ATOM 778 N N . LEU A 1 94 ? 6.521 -10.082 3.719 1.00 96.12 94 LEU A N 1
ATOM 779 C CA . LEU A 1 94 ? 6.156 -8.851 4.432 1.00 96.12 94 LEU A CA 1
ATOM 780 C C . LEU A 1 94 ? 6.222 -7.617 3.522 1.00 96.12 94 LEU A C 1
ATOM 782 O O . LEU A 1 94 ? 5.459 -6.668 3.695 1.00 96.12 94 LEU A O 1
ATOM 786 N N . SER A 1 95 ? 7.139 -7.623 2.554 1.00 96.12 95 SER A N 1
ATOM 787 C CA . SER A 1 95 ? 7.276 -6.579 1.538 1.00 96.12 95 SER A CA 1
ATOM 788 C C . SER A 1 95 ? 7.791 -7.192 0.244 1.00 96.12 95 SER A C 1
ATOM 790 O O . SER A 1 95 ? 8.751 -7.958 0.264 1.00 96.12 95 SER A O 1
ATOM 792 N N . LYS A 1 96 ? 7.151 -6.867 -0.881 1.00 96.12 96 LYS A N 1
ATOM 793 C CA . LYS A 1 96 ? 7.611 -7.276 -2.212 1.00 96.12 96 LYS A CA 1
ATOM 794 C C . LYS A 1 96 ? 8.859 -6.490 -2.602 1.00 96.12 96 LYS A C 1
ATOM 796 O O . LYS A 1 96 ? 8.981 -5.315 -2.253 1.00 96.12 96 LYS A O 1
ATOM 801 N N . ALA A 1 97 ? 9.735 -7.113 -3.382 1.00 97.75 97 ALA A N 1
ATOM 802 C CA . ALA A 1 97 ? 10.796 -6.398 -4.067 1.00 97.75 97 ALA A CA 1
ATOM 803 C C . ALA A 1 97 ? 10.187 -5.279 -4.924 1.00 97.75 97 ALA A C 1
ATOM 805 O O . ALA A 1 97 ? 9.185 -5.487 -5.620 1.00 97.75 97 ALA A O 1
ATOM 806 N N . SER A 1 98 ? 10.773 -4.087 -4.849 1.00 97.81 98 SER A N 1
ATOM 807 C CA . SER A 1 98 ? 10.267 -2.911 -5.550 1.00 97.81 98 SER A CA 1
ATOM 808 C C . SER A 1 98 ? 11.386 -2.071 -6.144 1.00 97.81 98 SER A C 1
ATOM 810 O O . SER A 1 98 ? 12.486 -1.981 -5.599 1.00 97.81 98 SER A O 1
ATOM 812 N N . TRP A 1 99 ? 11.088 -1.443 -7.278 1.00 98.12 99 TRP A N 1
ATOM 813 C CA . TRP A 1 99 ? 12.012 -0.608 -8.025 1.00 98.12 99 TRP A CA 1
ATOM 814 C C . TRP A 1 99 ? 11.387 0.755 -8.294 1.00 98.12 99 TRP A C 1
ATOM 816 O O . TRP A 1 99 ? 10.274 0.861 -8.816 1.00 98.12 99 TRP A O 1
ATOM 826 N N . LYS A 1 100 ? 12.140 1.809 -7.989 1.00 97.44 100 LYS A N 1
ATOM 827 C CA . LYS A 1 100 ? 11.836 3.179 -8.387 1.00 97.44 100 LYS A CA 1
ATOM 828 C C . LYS A 1 100 ? 12.420 3.430 -9.769 1.00 97.44 100 LYS A C 1
ATOM 830 O O . LYS A 1 100 ? 13.639 3.419 -9.950 1.00 97.44 100 LYS A O 1
ATOM 835 N N . ILE A 1 101 ? 11.548 3.656 -10.745 1.00 97.19 101 ILE A N 1
ATOM 836 C CA . ILE A 1 101 ? 11.938 3.931 -12.127 1.00 97.19 101 ILE A CA 1
ATOM 837 C C . ILE A 1 101 ? 11.752 5.417 -12.397 1.00 97.19 101 ILE A C 1
ATOM 839 O O . ILE A 1 101 ? 10.668 5.972 -12.213 1.00 97.19 101 ILE A O 1
ATOM 843 N N . THR A 1 102 ? 12.830 6.078 -12.803 1.00 96.25 102 THR A N 1
ATOM 844 C CA . THR A 1 102 ? 12.826 7.529 -13.018 1.00 96.25 102 THR A CA 1
ATOM 845 C C . THR A 1 102 ? 12.202 7.904 -14.362 1.00 96.25 102 THR A C 1
ATOM 847 O O . THR A 1 102 ? 12.273 7.140 -15.326 1.00 96.25 102 THR A O 1
ATOM 850 N N . ASN A 1 103 ? 11.673 9.127 -14.480 1.00 95.62 103 ASN A N 1
ATOM 851 C CA . ASN A 1 103 ? 11.166 9.640 -15.759 1.00 95.62 103 ASN A CA 1
ATOM 852 C C . ASN A 1 103 ? 12.209 9.577 -16.891 1.00 95.62 103 ASN A C 1
ATOM 854 O O . ASN A 1 103 ? 11.857 9.335 -18.043 1.00 95.62 103 ASN A O 1
ATOM 858 N N . LYS A 1 104 ? 13.500 9.756 -16.574 1.00 95.50 104 LYS A N 1
ATOM 859 C CA . LYS A 1 104 ? 14.596 9.663 -17.552 1.00 95.50 104 LYS A CA 1
ATOM 860 C C . LYS A 1 104 ? 14.676 8.271 -18.183 1.00 95.50 104 LYS A C 1
ATOM 862 O O . LYS A 1 104 ? 14.841 8.159 -19.395 1.00 95.50 104 LYS A O 1
ATOM 867 N N . GLU A 1 105 ? 14.540 7.226 -17.374 1.00 95.00 105 GLU A N 1
ATOM 868 C CA . GLU A 1 105 ? 14.532 5.844 -17.858 1.00 95.00 1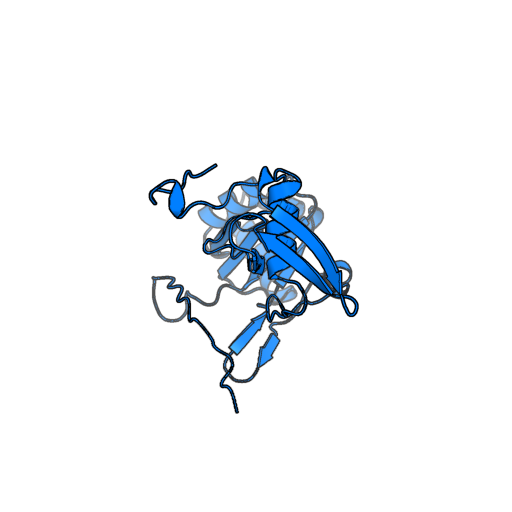05 GLU A CA 1
ATOM 869 C C . GLU A 1 105 ? 13.286 5.548 -18.689 1.00 95.00 105 GLU A C 1
ATOM 871 O O . GLU A 1 105 ? 13.398 5.009 -19.787 1.00 95.00 105 GLU A O 1
ATOM 876 N N . ILE A 1 106 ? 12.114 5.979 -18.213 1.00 95.25 106 ILE A N 1
ATOM 877 C CA . ILE A 1 106 ? 10.849 5.820 -18.941 1.00 95.25 106 ILE A CA 1
ATOM 878 C C . ILE A 1 106 ? 10.941 6.494 -20.313 1.00 95.25 106 ILE A C 1
ATOM 880 O O . ILE A 1 106 ? 10.585 5.892 -21.325 1.00 95.25 106 ILE A O 1
ATOM 884 N N . LYS A 1 107 ? 11.479 7.719 -20.373 1.00 94.81 107 LYS A N 1
ATOM 885 C CA . LYS A 1 107 ? 11.689 8.440 -21.632 1.00 94.81 107 LYS A CA 1
ATOM 886 C C . LYS A 1 107 ? 12.624 7.688 -22.573 1.00 94.81 107 LYS A C 1
ATOM 888 O O . LYS A 1 107 ? 12.284 7.553 -23.745 1.00 94.81 107 LYS A O 1
ATOM 893 N N . LYS A 1 108 ? 13.747 7.150 -22.077 1.00 93.88 108 LYS A N 1
ATOM 894 C CA . LYS A 1 108 ? 14.674 6.341 -22.889 1.00 93.88 108 LYS A CA 1
ATOM 895 C C . LYS A 1 108 ? 13.950 5.172 -23.567 1.00 93.88 108 LYS A C 1
ATOM 897 O O . LYS A 1 108 ? 14.088 4.998 -24.772 1.00 93.88 108 LYS A O 1
ATOM 902 N N . ILE A 1 109 ? 13.140 4.430 -22.811 1.00 93.12 109 ILE A N 1
ATOM 903 C CA . ILE A 1 109 ? 12.372 3.289 -23.330 1.00 93.12 109 ILE A CA 1
ATOM 904 C C . ILE A 1 109 ? 11.274 3.769 -24.300 1.00 93.12 109 ILE A C 1
ATOM 906 O O . ILE A 1 109 ? 11.074 3.173 -25.356 1.00 93.12 109 ILE A O 1
ATOM 910 N N . SER A 1 110 ? 10.602 4.886 -23.999 1.00 93.00 110 SER A N 1
ATOM 911 C CA . SER A 1 110 ? 9.516 5.434 -24.830 1.00 93.00 110 SER A CA 1
ATOM 912 C C . SER A 1 110 ? 9.943 5.801 -26.257 1.00 93.00 110 SER A C 1
ATOM 914 O O . SER A 1 110 ? 9.169 5.624 -27.195 1.00 93.00 110 SER A O 1
ATOM 916 N N . LEU A 1 111 ? 11.191 6.240 -26.449 1.00 93.81 111 LEU A N 1
ATOM 917 C CA . LEU A 1 111 ? 11.742 6.572 -27.770 1.00 93.81 111 LEU A CA 1
ATOM 918 C C . LEU A 1 111 ? 11.873 5.346 -28.690 1.00 93.81 111 LEU A C 1
ATOM 920 O O . LEU A 1 111 ? 11.989 5.497 -29.905 1.00 93.81 111 LEU A O 1
ATOM 924 N N . LEU A 1 112 ? 11.835 4.136 -28.126 1.00 93.12 112 LEU A N 1
ATOM 925 C CA . LEU A 1 112 ? 11.968 2.874 -28.852 1.00 93.12 112 LEU A CA 1
ATOM 926 C C . LEU A 1 112 ? 10.618 2.260 -29.250 1.00 93.12 112 LEU A C 1
ATOM 928 O O . LEU A 1 112 ? 10.601 1.245 -29.941 1.00 93.12 112 LEU A O 1
ATOM 932 N N . LEU A 1 113 ? 9.485 2.876 -28.886 1.00 90.56 113 LEU A N 1
ATOM 933 C CA . LEU A 1 113 ? 8.140 2.339 -29.154 1.00 90.56 113 LEU A CA 1
ATOM 934 C C . LEU A 1 113 ? 7.837 2.103 -30.645 1.00 90.56 113 LEU A C 1
ATOM 936 O O . LEU A 1 113 ? 6.977 1.288 -30.972 1.00 90.56 113 LEU A O 1
ATOM 940 N N . ASN A 1 114 ? 8.557 2.775 -31.547 1.00 90.31 114 ASN A N 1
ATOM 941 C CA . ASN A 1 114 ? 8.402 2.621 -32.997 1.00 90.31 114 ASN A CA 1
ATOM 942 C C . ASN A 1 114 ? 9.112 1.374 -33.564 1.00 90.31 114 ASN A C 1
ATOM 944 O O . ASN A 1 114 ? 8.945 1.067 -34.741 1.00 90.31 114 ASN A O 1
ATOM 948 N N . SER A 1 115 ? 9.916 0.659 -32.767 1.00 92.81 115 SER A N 1
ATOM 949 C CA . SER A 1 115 ? 10.662 -0.529 -33.202 1.00 92.81 115 SER A CA 1
ATOM 950 C C . SER A 1 115 ? 10.576 -1.641 -32.156 1.00 92.81 115 SER A C 1
ATOM 952 O O . SER A 1 115 ? 11.275 -1.624 -31.146 1.00 92.81 115 SER A O 1
ATOM 954 N N . LYS A 1 116 ? 9.729 -2.643 -32.425 1.00 92.12 116 LYS A N 1
ATOM 955 C CA . LYS A 1 116 ? 9.450 -3.764 -31.511 1.00 92.12 116 LYS A CA 1
ATOM 956 C C . LYS A 1 116 ? 10.707 -4.547 -31.112 1.00 92.12 116 LYS A C 1
ATOM 958 O O . LYS A 1 116 ? 10.886 -4.844 -29.936 1.00 92.12 116 LYS A O 1
ATOM 963 N N . GLU A 1 117 ? 11.585 -4.846 -32.066 1.00 92.44 117 GLU A N 1
ATOM 964 C CA . GLU A 1 117 ? 12.823 -5.603 -31.824 1.00 92.44 117 GLU A CA 1
ATOM 965 C C . GLU A 1 117 ? 13.797 -4.836 -30.923 1.00 92.44 117 GLU A C 1
ATOM 967 O O . GLU A 1 117 ? 14.267 -5.368 -29.918 1.00 92.44 117 GLU A O 1
ATOM 972 N N . ARG A 1 118 ? 14.048 -3.556 -31.236 1.00 93.44 118 ARG A N 1
ATOM 973 C CA . ARG A 1 118 ? 14.933 -2.701 -30.431 1.00 93.44 118 ARG A CA 1
ATOM 974 C C . ARG A 1 118 ? 14.378 -2.477 -29.030 1.00 93.44 118 ARG A C 1
ATOM 976 O O . ARG A 1 118 ? 15.139 -2.518 -28.069 1.00 93.44 118 ARG A O 1
ATOM 983 N N . LEU A 1 119 ? 13.065 -2.270 -28.918 1.00 93.38 119 LEU A N 1
ATOM 984 C CA . LEU A 1 119 ? 12.389 -2.112 -27.635 1.00 93.38 119 LEU A CA 1
ATOM 985 C C . LEU A 1 119 ? 12.595 -3.340 -26.747 1.00 93.38 119 LEU A C 1
ATOM 987 O O . LEU A 1 119 ? 12.959 -3.181 -25.587 1.00 93.38 119 LEU A O 1
ATOM 991 N N . PHE A 1 120 ? 12.387 -4.551 -27.271 1.00 94.12 120 PHE A N 1
ATOM 992 C CA . PHE A 1 120 ? 12.547 -5.762 -26.469 1.00 94.12 120 PHE A CA 1
ATOM 993 C C . PHE A 1 120 ? 13.994 -6.063 -26.102 1.00 94.12 120 PHE A C 1
ATOM 995 O O . PHE A 1 120 ? 14.232 -6.477 -24.971 1.00 94.12 120 PHE A O 1
ATOM 1002 N N . SER A 1 121 ? 14.949 -5.818 -27.003 1.00 93.75 121 SER A N 1
ATOM 1003 C CA . SER A 1 121 ? 16.371 -5.951 -26.669 1.00 93.75 121 SER A CA 1
ATOM 1004 C C . SER A 1 121 ? 16.743 -5.029 -25.505 1.00 93.75 121 SER A C 1
ATOM 1006 O O . SER A 1 121 ? 17.257 -5.493 -24.493 1.00 93.75 121 SER A O 1
ATOM 1008 N N . GLU A 1 122 ? 16.405 -3.739 -25.604 1.00 94.38 122 GLU A N 1
ATOM 1009 C CA . GLU A 1 122 ? 16.713 -2.762 -24.553 1.00 94.38 122 GLU A CA 1
ATOM 1010 C C . GLU A 1 122 ? 15.964 -3.066 -23.247 1.00 94.38 122 GLU A C 1
ATOM 1012 O O . GLU A 1 122 ? 16.535 -2.935 -22.166 1.00 94.38 122 GLU A O 1
ATOM 1017 N N . LEU A 1 123 ? 14.692 -3.477 -23.316 1.00 95.00 123 LEU A N 1
ATOM 1018 C CA . LEU A 1 123 ? 13.917 -3.846 -22.129 1.00 95.00 123 LEU A CA 1
ATOM 1019 C C . LEU A 1 123 ? 14.487 -5.065 -21.417 1.00 95.00 123 LEU A C 1
ATOM 1021 O O . LEU A 1 123 ? 14.479 -5.095 -20.187 1.00 95.00 123 LEU A O 1
ATOM 1025 N N . GLU A 1 124 ? 14.958 -6.062 -22.162 1.00 95.25 124 GLU A N 1
ATOM 1026 C CA . GLU A 1 124 ? 15.545 -7.263 -21.582 1.00 95.25 124 GLU A CA 1
ATOM 1027 C C . GLU A 1 124 ? 16.903 -6.964 -20.939 1.00 95.25 124 GLU A C 1
ATOM 1029 O O . GLU A 1 124 ? 17.154 -7.408 -19.816 1.00 95.25 124 GLU A O 1
ATOM 1034 N N . ASP A 1 125 ? 17.735 -6.137 -21.576 1.00 95.69 125 ASP A N 1
ATOM 1035 C CA . ASP A 1 125 ? 18.997 -5.666 -20.997 1.00 95.69 125 ASP A CA 1
ATOM 1036 C C . ASP A 1 125 ? 18.754 -4.821 -19.738 1.00 95.69 125 ASP A C 1
ATOM 1038 O O . ASP A 1 125 ? 19.375 -5.046 -18.695 1.00 95.69 125 ASP A O 1
ATOM 1042 N N . TRP A 1 126 ? 17.795 -3.891 -19.792 1.00 95.75 126 TRP A N 1
ATOM 1043 C CA . TRP A 1 126 ? 17.382 -3.073 -18.651 1.00 95.75 126 TRP A CA 1
ATOM 1044 C C . TRP A 1 126 ? 16.859 -3.925 -17.489 1.00 95.75 126 TRP A C 1
ATOM 1046 O O . TRP A 1 126 ? 17.270 -3.726 -16.341 1.00 95.75 126 TRP A O 1
ATOM 1056 N N . ARG A 1 127 ? 16.002 -4.914 -17.780 1.00 96.19 127 ARG A N 1
ATOM 1057 C CA . ARG A 1 127 ? 15.492 -5.871 -16.790 1.00 96.19 127 ARG A CA 1
ATOM 1058 C C . ARG A 1 127 ? 16.621 -6.653 -16.138 1.00 96.19 127 ARG A C 1
ATOM 1060 O O . ARG A 1 127 ? 16.675 -6.694 -14.913 1.00 96.19 127 ARG A O 1
ATOM 1067 N N . LYS A 1 128 ? 17.518 -7.249 -16.928 1.00 96.38 128 LYS A N 1
ATOM 1068 C CA . LYS A 1 128 ? 18.644 -8.055 -16.427 1.00 96.38 128 LYS A CA 1
ATOM 1069 C C . LYS A 1 128 ? 19.589 -7.231 -15.563 1.00 96.38 128 LYS A C 1
ATOM 1071 O O . LYS A 1 128 ? 19.928 -7.655 -14.463 1.00 96.38 128 LYS A O 1
ATOM 1076 N N . MET A 1 129 ? 19.946 -6.029 -16.015 1.00 96.31 129 MET A N 1
ATOM 1077 C CA . MET A 1 129 ? 20.808 -5.103 -15.274 1.00 96.31 129 MET A CA 1
ATOM 1078 C C . MET A 1 129 ? 20.232 -4.760 -13.894 1.00 96.31 129 MET A C 1
ATOM 1080 O O . MET A 1 129 ? 20.966 -4.708 -12.910 1.00 96.31 129 MET A O 1
ATOM 1084 N N . LYS A 1 130 ? 18.915 -4.533 -13.815 1.00 96.19 130 LYS A N 1
ATOM 1085 C CA . LYS A 1 130 ? 18.217 -4.174 -12.571 1.00 96.19 130 LYS A CA 1
ATOM 1086 C C . LYS A 1 130 ? 17.629 -5.361 -11.806 1.00 96.19 130 LYS A C 1
ATOM 1088 O O . LYS A 1 130 ? 17.011 -5.148 -10.763 1.00 96.19 130 LYS A O 1
ATOM 1093 N N . GLN A 1 131 ? 17.804 -6.579 -12.316 1.00 96.31 131 GLN A N 1
ATOM 1094 C CA . GLN A 1 131 ? 17.203 -7.810 -11.792 1.00 96.31 131 GLN A CA 1
ATOM 1095 C C . GLN A 1 131 ? 15.673 -7.718 -11.640 1.00 96.31 131 GLN A C 1
ATOM 1097 O O . GLN A 1 131 ? 15.086 -8.249 -10.702 1.00 96.31 131 GLN A O 1
ATOM 1102 N N . ILE A 1 132 ? 15.015 -7.022 -12.567 1.00 97.50 132 ILE A N 1
ATOM 1103 C CA . ILE A 1 132 ? 13.556 -6.891 -12.599 1.00 97.50 132 ILE A CA 1
ATOM 1104 C C . ILE A 1 132 ? 12.972 -8.172 -13.223 1.00 97.50 132 ILE A C 1
ATOM 1106 O O . ILE A 1 132 ? 13.468 -8.598 -14.269 1.00 97.50 132 ILE A O 1
ATOM 1110 N N . PRO A 1 133 ? 11.927 -8.796 -12.645 1.00 96.38 133 PRO A N 1
ATOM 1111 C CA . PRO A 1 133 ? 11.255 -9.971 -13.211 1.00 96.38 133 PRO A CA 1
ATOM 1112 C C . PRO A 1 133 ? 10.359 -9.613 -14.406 1.00 96.38 133 PRO A C 1
ATOM 1114 O O . PRO A 1 133 ? 10.091 -8.442 -14.675 1.00 96.38 133 PRO A O 1
ATOM 1117 N N . GLN A 1 134 ? 9.974 -10.606 -15.219 1.00 95.38 134 GLN A N 1
ATOM 1118 C CA . GLN A 1 134 ? 9.268 -10.327 -16.486 1.00 95.38 134 GLN A CA 1
ATOM 1119 C C . GLN A 1 134 ? 7.865 -9.798 -16.211 1.00 95.38 134 GLN A C 1
ATOM 1121 O O . GLN A 1 134 ? 7.367 -8.923 -16.918 1.00 95.38 134 GLN A O 1
ATOM 1126 N N . TRP A 1 135 ? 7.255 -10.322 -15.157 1.00 95.44 135 TRP A N 1
ATOM 1127 C CA . TRP A 1 135 ? 5.979 -9.872 -14.654 1.00 95.44 135 TRP A CA 1
ATOM 1128 C C . TRP A 1 135 ? 6.200 -8.925 -13.486 1.00 95.44 135 TRP A C 1
ATOM 1130 O O . TRP A 1 135 ? 6.816 -9.274 -12.478 1.00 95.44 135 TRP A O 1
ATOM 1140 N N . VAL A 1 136 ? 5.677 -7.717 -13.639 1.00 97.00 136 VAL A N 1
ATOM 1141 C CA . VAL A 1 136 ? 5.725 -6.660 -12.632 1.00 97.00 136 VAL A CA 1
ATOM 1142 C C . VAL A 1 136 ? 4.334 -6.083 -12.442 1.00 97.00 136 VAL A C 1
ATOM 1144 O O . VAL A 1 136 ? 3.427 -6.310 -13.243 1.00 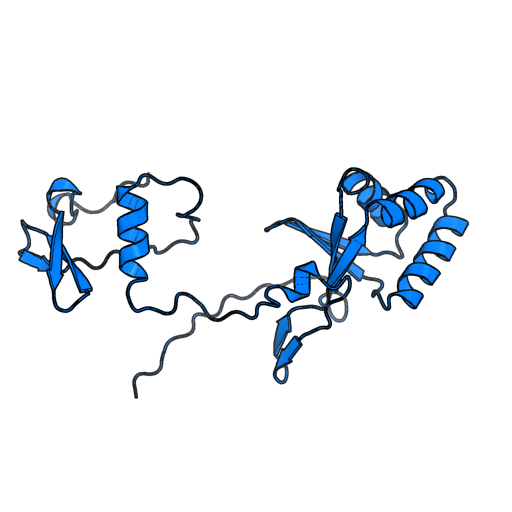97.00 136 VAL A O 1
ATOM 1147 N N . GLN A 1 137 ? 4.161 -5.308 -11.384 1.00 96.38 137 GLN A N 1
ATOM 1148 C CA . GLN A 1 137 ? 2.971 -4.497 -11.178 1.00 96.38 137 GLN A CA 1
ATOM 1149 C C . GLN A 1 137 ? 3.387 -3.057 -10.891 1.00 96.38 137 GLN A C 1
ATOM 1151 O O . GLN A 1 137 ? 4.217 -2.805 -10.021 1.00 96.38 137 GLN A O 1
ATOM 1156 N N . TRP A 1 138 ? 2.821 -2.103 -11.618 1.00 96.94 138 TRP A N 1
ATOM 1157 C CA . TRP A 1 138 ? 2.962 -0.688 -11.301 1.00 96.94 138 TRP A CA 1
ATOM 1158 C C . TRP A 1 138 ? 2.022 -0.330 -10.160 1.00 96.94 138 TRP A C 1
ATOM 1160 O O . TRP A 1 138 ? 0.833 -0.636 -10.230 1.00 96.94 138 TRP A O 1
ATOM 1170 N N . VAL A 1 139 ? 2.553 0.306 -9.118 1.00 94.44 139 VAL A N 1
ATOM 1171 C CA . VAL A 1 139 ? 1.797 0.698 -7.927 1.00 94.44 139 VAL A CA 1
ATOM 1172 C C . VAL A 1 139 ? 1.616 2.209 -7.900 1.00 94.44 139 VAL A C 1
ATOM 1174 O O . VAL A 1 139 ? 2.589 2.968 -7.924 1.00 94.44 139 VAL A O 1
ATOM 1177 N N . LYS A 1 140 ? 0.357 2.643 -7.813 1.00 91.50 140 LYS A N 1
ATOM 1178 C CA . LYS A 1 140 ? -0.039 4.041 -7.642 1.00 91.50 140 LYS A CA 1
ATOM 1179 C C . LYS A 1 140 ? -1.114 4.125 -6.561 1.00 91.50 140 LYS A C 1
ATOM 1181 O O . LYS A 1 140 ? -2.302 3.953 -6.835 1.00 91.50 140 LYS A O 1
ATOM 1186 N N . SER A 1 141 ? -0.675 4.390 -5.332 1.00 87.81 141 SER A N 1
ATOM 1187 C CA . SER A 1 141 ? -1.523 4.319 -4.134 1.00 87.81 141 SER A CA 1
ATOM 1188 C C . SER A 1 141 ? -2.189 2.937 -4.032 1.00 87.81 141 SER A C 1
ATOM 1190 O O . SER A 1 141 ? -1.482 1.931 -4.062 1.00 87.81 141 SER A O 1
ATOM 1192 N N . ASP A 1 142 ? -3.520 2.874 -3.977 1.00 86.19 142 ASP A N 1
ATOM 1193 C CA . ASP A 1 142 ? -4.276 1.618 -3.890 1.00 86.19 142 ASP A CA 1
ATOM 1194 C C . ASP A 1 142 ? -4.453 0.916 -5.246 1.00 86.19 142 ASP A C 1
ATOM 1196 O O . ASP A 1 142 ? -4.887 -0.234 -5.307 1.00 86.19 142 ASP A O 1
ATOM 1200 N N . ASN A 1 143 ? -4.096 1.579 -6.351 1.00 90.62 143 ASN A N 1
ATOM 1201 C CA . ASN A 1 143 ? -4.220 1.007 -7.685 1.00 90.62 143 ASN A CA 1
ATOM 1202 C C . ASN A 1 143 ? -2.950 0.254 -8.076 1.00 90.62 143 ASN A C 1
ATOM 1204 O O . ASN A 1 143 ? -1.831 0.758 -7.927 1.00 90.62 143 ASN A O 1
ATOM 1208 N N . LYS A 1 144 ? -3.137 -0.944 -8.636 1.00 93.19 144 LYS A N 1
ATOM 1209 C CA . LYS A 1 144 ? -2.055 -1.771 -9.172 1.00 93.19 144 LYS A CA 1
ATOM 1210 C C . LYS A 1 144 ? -2.373 -2.203 -10.599 1.00 93.19 144 LYS A C 1
ATOM 1212 O O . LYS A 1 144 ? -3.456 -2.723 -10.851 1.00 93.19 144 LYS A O 1
ATOM 1217 N N . LEU A 1 145 ? -1.423 -2.014 -11.513 1.00 94.56 145 LEU A N 1
ATOM 1218 C CA . LEU A 1 145 ? -1.517 -2.465 -12.904 1.00 94.56 145 LEU A CA 1
ATOM 1219 C C . LEU A 1 145 ? -0.466 -3.542 -13.161 1.00 94.56 145 LEU A C 1
ATOM 1221 O O . LEU A 1 145 ? 0.723 -3.245 -13.113 1.00 94.56 145 LEU A O 1
ATOM 1225 N N . THR A 1 146 ? -0.886 -4.773 -13.448 1.00 94.56 146 THR A N 1
ATOM 1226 C CA . THR A 1 146 ? 0.031 -5.870 -13.796 1.00 94.56 146 THR A CA 1
ATOM 1227 C C . THR A 1 146 ? 0.481 -5.760 -15.250 1.00 94.56 146 THR A C 1
ATOM 1229 O O . THR A 1 146 ? -0.345 -5.592 -16.145 1.00 94.56 146 THR A O 1
ATOM 1232 N N . ILE A 1 147 ? 1.786 -5.893 -15.494 1.00 95.50 147 ILE A N 1
ATOM 1233 C CA . ILE A 1 147 ? 2.402 -5.789 -16.818 1.00 95.50 147 ILE A CA 1
ATOM 1234 C C . ILE A 1 147 ? 3.325 -6.988 -17.046 1.00 95.50 147 ILE A C 1
ATOM 1236 O O . ILE A 1 147 ? 4.201 -7.278 -16.230 1.00 95.50 147 ILE A O 1
ATOM 1240 N N . ASN A 1 148 ? 3.161 -7.653 -18.190 1.00 95.12 148 ASN A N 1
ATOM 1241 C CA . ASN A 1 148 ? 4.155 -8.580 -18.723 1.00 95.12 148 ASN A CA 1
ATOM 1242 C C . ASN A 1 148 ? 5.100 -7.803 -19.642 1.00 95.12 148 ASN A C 1
ATOM 1244 O O . ASN A 1 148 ? 4.710 -7.414 -20.742 1.00 95.12 148 ASN A O 1
ATOM 1248 N N . LEU A 1 149 ? 6.344 -7.605 -19.211 1.00 95.56 149 LEU A N 1
ATOM 1249 C CA . LEU A 1 149 ? 7.363 -6.871 -19.967 1.00 95.56 149 LEU A CA 1
ATOM 1250 C C . LEU A 1 149 ? 7.815 -7.598 -21.249 1.00 95.56 149 LEU A C 1
ATOM 1252 O O . LEU A 1 149 ? 8.476 -6.995 -22.087 1.00 95.56 149 LEU A O 1
ATOM 1256 N N . GLY A 1 150 ? 7.428 -8.866 -21.430 1.00 93.88 150 GLY A N 1
ATOM 1257 C CA . GLY A 1 150 ? 7.592 -9.622 -22.676 1.00 93.88 150 GLY A CA 1
ATOM 1258 C C . GLY A 1 150 ? 6.435 -9.459 -23.674 1.00 93.88 150 GLY A C 1
ATOM 1259 O O . GLY A 1 150 ? 6.483 -10.030 -24.760 1.00 93.88 150 GLY A O 1
ATOM 1260 N N . ASN A 1 151 ? 5.382 -8.704 -23.337 1.00 94.69 151 ASN A N 1
ATOM 1261 C CA . ASN A 1 151 ? 4.255 -8.434 -24.231 1.00 94.69 151 ASN A CA 1
ATOM 1262 C C . ASN A 1 151 ? 4.295 -6.978 -24.724 1.00 94.69 151 ASN A C 1
ATOM 1264 O O . ASN A 1 151 ? 4.241 -6.040 -23.933 1.00 94.69 151 ASN A O 1
ATOM 1268 N N . PHE A 1 152 ? 4.360 -6.795 -26.045 1.00 93.25 152 PHE A N 1
ATOM 1269 C CA . PHE A 1 152 ? 4.569 -5.485 -26.665 1.00 93.25 152 PHE A CA 1
ATOM 1270 C C . PHE A 1 152 ? 3.413 -4.519 -26.400 1.00 93.25 152 PHE A C 1
ATOM 1272 O O . PHE A 1 152 ? 3.648 -3.363 -26.058 1.00 93.25 152 PHE A O 1
ATOM 1279 N N . ASP A 1 153 ? 2.176 -4.994 -26.532 1.00 93.88 153 ASP A N 1
ATOM 1280 C CA . ASP A 1 153 ? 0.990 -4.155 -26.383 1.00 93.88 153 ASP A CA 1
ATOM 1281 C C . ASP A 1 153 ? 0.834 -3.692 -24.932 1.00 93.88 153 ASP A C 1
ATOM 1283 O O . ASP A 1 153 ? 0.607 -2.508 -24.680 1.00 93.88 153 ASP A O 1
ATOM 1287 N N . LEU A 1 154 ? 1.072 -4.591 -23.969 1.00 95.31 154 LEU A N 1
ATOM 1288 C CA . LEU A 1 154 ? 1.066 -4.249 -22.544 1.00 95.31 154 LEU A CA 1
ATOM 1289 C C . LEU A 1 154 ? 2.175 -3.257 -22.186 1.00 95.31 154 LEU A C 1
ATOM 1291 O O . LEU A 1 154 ? 1.925 -2.297 -21.460 1.00 95.31 154 LEU A O 1
ATOM 1295 N N . VAL A 1 155 ? 3.386 -3.452 -22.712 1.00 96.00 155 VAL A N 1
ATOM 1296 C CA . VAL A 1 155 ? 4.509 -2.520 -22.529 1.00 96.00 155 VAL A CA 1
ATOM 1297 C C . VAL A 1 155 ? 4.183 -1.144 -23.105 1.00 96.00 155 VAL A C 1
ATOM 1299 O O . VAL A 1 155 ? 4.425 -0.133 -22.447 1.00 96.00 155 VAL A O 1
ATOM 1302 N N . LYS A 1 156 ? 3.614 -1.088 -24.312 1.00 94.56 156 LYS A N 1
ATOM 1303 C CA . LYS A 1 156 ? 3.227 0.169 -24.957 1.00 94.56 156 LYS A CA 1
ATOM 1304 C C . LYS A 1 156 ? 2.180 0.911 -24.127 1.00 94.56 156 LYS A C 1
ATOM 1306 O O . LYS A 1 156 ? 2.399 2.070 -23.780 1.00 94.56 156 LYS A O 1
ATOM 1311 N N . MET A 1 157 ? 1.100 0.226 -23.738 1.00 94.94 157 MET A N 1
ATOM 1312 C CA . MET A 1 157 ? 0.058 0.785 -22.867 1.00 94.94 157 MET A CA 1
ATOM 1313 C C . MET A 1 157 ? 0.626 1.275 -21.532 1.00 94.94 157 MET A C 1
ATOM 1315 O O . MET A 1 157 ? 0.258 2.348 -21.048 1.00 94.94 157 MET A O 1
ATOM 1319 N N . PHE A 1 158 ? 1.541 0.506 -20.943 1.00 96.25 158 PHE A N 1
ATOM 1320 C CA . PHE A 1 158 ? 2.206 0.869 -19.702 1.00 96.25 158 PHE A CA 1
ATOM 1321 C C . PHE A 1 158 ? 3.014 2.158 -19.848 1.00 96.25 158 PHE A C 1
ATOM 1323 O O . PHE A 1 158 ? 2.773 3.101 -19.100 1.00 96.25 158 PHE A O 1
ATOM 1330 N N . ILE A 1 159 ? 3.911 2.237 -20.836 1.00 95.38 159 ILE A N 1
ATOM 1331 C CA . ILE A 1 159 ? 4.746 3.422 -21.082 1.00 95.38 159 ILE A CA 1
ATOM 1332 C C . ILE A 1 159 ? 3.880 4.656 -21.342 1.00 95.38 159 ILE A C 1
ATOM 1334 O O . ILE A 1 159 ? 4.140 5.713 -20.766 1.00 95.38 159 ILE A O 1
ATOM 1338 N N . ASP A 1 160 ? 2.827 4.527 -22.152 1.00 94.00 160 ASP A N 1
ATOM 1339 C CA . ASP A 1 160 ? 1.891 5.623 -22.409 1.00 94.00 160 ASP A CA 1
ATOM 1340 C C . ASP A 1 160 ? 1.193 6.117 -21.135 1.00 94.00 160 ASP A C 1
ATOM 1342 O O . ASP A 1 160 ? 0.958 7.320 -21.002 1.00 94.00 160 ASP A O 1
ATOM 1346 N N . SER A 1 161 ? 0.940 5.217 -20.179 1.00 94.19 161 SER A N 1
ATOM 1347 C CA . SER A 1 161 ? 0.337 5.538 -18.881 1.00 94.19 161 SER A CA 1
ATOM 1348 C C . SER A 1 161 ? 1.307 6.221 -17.908 1.00 94.19 161 SER A C 1
ATOM 1350 O O . SER A 1 161 ? 0.858 6.970 -17.043 1.00 94.19 161 SER A O 1
ATOM 1352 N N . VAL A 1 162 ? 2.623 5.990 -18.034 1.00 95.31 162 VAL A N 1
ATOM 1353 C CA . VAL A 1 162 ? 3.630 6.462 -17.058 1.00 95.31 162 VAL A CA 1
ATOM 1354 C C . VAL A 1 162 ? 4.583 7.546 -17.567 1.00 95.31 162 VAL A C 1
ATOM 1356 O O . VAL A 1 162 ? 5.312 8.136 -16.773 1.00 95.31 162 VAL A O 1
ATOM 1359 N N . LYS A 1 163 ? 4.607 7.856 -18.870 1.00 92.94 163 LYS A N 1
ATOM 1360 C CA . LYS A 1 163 ? 5.587 8.785 -19.483 1.00 92.94 163 LYS A CA 1
ATOM 1361 C C . LYS A 1 163 ? 5.609 10.203 -18.902 1.00 92.94 163 LYS A C 1
ATOM 1363 O O . LYS A 1 163 ? 6.632 10.886 -18.997 1.00 92.94 163 LYS A O 1
ATOM 1368 N N . ASN A 1 164 ? 4.506 10.628 -18.289 1.00 92.56 164 ASN A N 1
ATOM 1369 C CA . ASN A 1 164 ? 4.362 11.945 -17.667 1.00 92.56 164 ASN A CA 1
ATOM 1370 C C . ASN A 1 164 ? 4.628 11.935 -16.151 1.00 92.56 164 ASN A C 1
ATOM 1372 O O . ASN A 1 164 ? 4.673 12.999 -15.539 1.00 92.56 164 ASN A O 1
ATOM 1376 N N . GLU A 1 165 ? 4.823 10.765 -15.540 1.00 94.00 165 GLU A N 1
ATOM 1377 C CA . GLU A 1 165 ? 5.122 10.638 -14.112 1.00 94.00 165 GLU A CA 1
ATOM 1378 C C . GLU A 1 165 ? 6.590 11.002 -13.839 1.00 94.00 165 GLU A C 1
ATOM 1380 O O . GLU A 1 165 ? 7.489 10.621 -14.596 1.00 94.00 165 GLU A O 1
ATOM 1385 N N . GLY A 1 166 ? 6.864 11.720 -12.743 1.00 94.62 166 GLY A N 1
ATOM 1386 C CA . GLY A 1 166 ? 8.239 12.079 -12.356 1.00 94.62 166 GLY A CA 1
ATOM 1387 C C . GLY A 1 166 ? 9.091 10.854 -11.997 1.00 94.62 166 GLY A C 1
ATOM 1388 O O . GLY A 1 166 ? 10.271 10.756 -12.350 1.00 94.62 166 GLY A O 1
ATOM 1389 N N . PHE A 1 167 ? 8.471 9.885 -11.335 1.00 95.62 167 PHE A N 1
ATOM 1390 C CA . PHE A 1 167 ? 8.971 8.531 -11.151 1.00 95.62 167 PHE A CA 1
ATOM 1391 C C . PHE A 1 167 ? 7.779 7.603 -10.927 1.00 95.62 167 PHE A C 1
ATOM 1393 O O . PHE A 1 167 ? 6.690 8.053 -10.577 1.00 95.62 167 PHE A O 1
ATOM 1400 N N . ILE A 1 168 ? 8.007 6.305 -11.073 1.00 97.00 168 ILE A N 1
ATOM 1401 C CA . ILE A 1 168 ? 7.032 5.275 -10.722 1.00 97.00 168 ILE A CA 1
ATOM 1402 C C . ILE A 1 168 ? 7.663 4.236 -9.808 1.00 97.00 168 ILE A C 1
ATOM 1404 O O . ILE A 1 168 ? 8.883 4.062 -9.812 1.00 97.00 168 ILE A O 1
ATOM 1408 N N . ILE A 1 169 ? 6.824 3.527 -9.058 1.00 97.31 169 ILE A N 1
ATOM 1409 C CA . ILE A 1 169 ? 7.222 2.338 -8.309 1.00 97.31 169 ILE A CA 1
ATOM 1410 C C . ILE A 1 169 ? 6.623 1.118 -8.995 1.00 97.31 169 ILE A C 1
ATOM 1412 O O . ILE A 1 169 ? 5.406 1.031 -9.163 1.00 97.31 169 ILE A O 1
ATOM 1416 N N . ILE A 1 170 ? 7.476 0.176 -9.378 1.00 97.88 170 ILE A N 1
ATOM 1417 C CA . ILE A 1 170 ? 7.046 -1.156 -9.797 1.00 97.88 170 ILE A CA 1
ATOM 1418 C C . ILE A 1 170 ? 7.411 -2.161 -8.706 1.00 97.88 170 ILE A C 1
ATOM 1420 O O . ILE A 1 170 ? 8.471 -2.057 -8.096 1.00 97.88 170 ILE A O 1
ATOM 1424 N N . GLU A 1 171 ? 6.539 -3.125 -8.455 1.00 97.75 171 GLU A N 1
ATOM 1425 C CA . GLU A 1 171 ? 6.794 -4.276 -7.589 1.00 97.75 171 GLU A CA 1
ATOM 1426 C C . GLU A 1 171 ? 6.884 -5.540 -8.443 1.00 97.75 171 GLU A C 1
ATOM 1428 O O . GLU A 1 171 ? 6.316 -5.618 -9.536 1.00 97.75 171 GLU A O 1
ATOM 1433 N N . GLU A 1 172 ? 7.531 -6.569 -7.914 1.00 96.69 172 GLU A N 1
ATOM 1434 C CA . GLU A 1 172 ? 7.438 -7.909 -8.486 1.00 96.69 172 GLU A CA 1
ATOM 1435 C C . GLU A 1 172 ? 5.988 -8.426 -8.458 1.00 96.69 172 GLU A C 1
ATOM 1437 O O . GLU A 1 172 ? 5.160 -8.038 -7.615 1.00 96.69 172 GLU A O 1
ATOM 1442 N N . PHE A 1 173 ? 5.67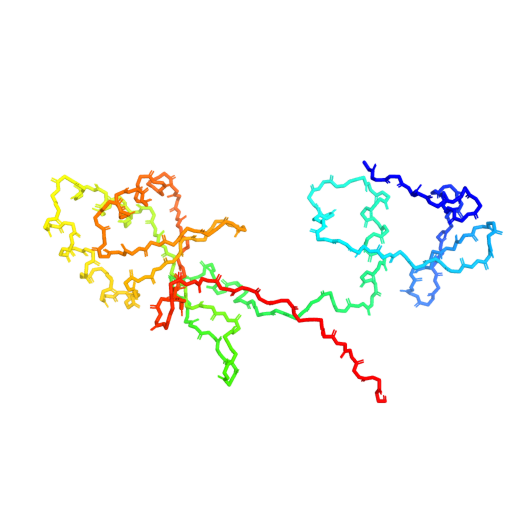0 -9.313 -9.399 1.00 94.81 173 PHE A N 1
ATOM 1443 C CA . PHE A 1 173 ? 4.380 -9.984 -9.477 1.00 94.81 173 PHE A CA 1
ATOM 1444 C C . PHE A 1 173 ? 4.557 -11.486 -9.237 1.00 94.81 173 PHE A C 1
ATOM 1446 O O . PHE A 1 173 ? 5.189 -12.163 -10.035 1.00 94.81 173 PHE A O 1
ATOM 1453 N N . LEU A 1 174 ? 3.986 -11.988 -8.136 1.00 90.69 174 LEU A N 1
ATOM 1454 C CA . LEU A 1 174 ? 4.202 -13.358 -7.636 1.00 90.69 174 LEU A CA 1
ATOM 1455 C C . LEU A 1 174 ? 3.088 -14.347 -8.007 1.00 90.69 174 LEU A C 1
ATOM 1457 O O . LEU A 1 174 ? 3.126 -15.505 -7.612 1.00 90.69 174 LEU A O 1
ATOM 1461 N N . TYR A 1 175 ? 2.039 -13.888 -8.691 1.00 83.88 175 TYR A N 1
ATOM 1462 C CA . TYR A 1 175 ? 0.804 -14.665 -8.858 1.00 83.88 175 TYR A CA 1
ATOM 1463 C C . TYR A 1 175 ? 0.687 -15.351 -10.224 1.00 83.88 175 TYR A C 1
ATOM 1465 O O . TYR A 1 175 ? -0.377 -15.860 -10.543 1.00 83.88 175 TYR A O 1
ATOM 1473 N N . ASN A 1 176 ? 1.741 -15.340 -11.040 1.00 76.81 176 ASN A N 1
ATOM 1474 C CA . ASN A 1 176 ? 1.770 -15.940 -12.379 1.00 76.81 176 ASN A CA 1
ATOM 1475 C C . ASN A 1 176 ? 2.432 -17.329 -12.420 1.00 76.81 176 ASN A C 1
ATOM 1477 O O . ASN A 1 176 ? 2.514 -17.913 -13.495 1.00 76.81 176 ASN A O 1
ATOM 1481 N N . GLU A 1 177 ? 2.954 -17.832 -11.299 1.00 70.75 177 GLU A N 1
ATOM 1482 C CA . GLU A 1 177 ? 3.775 -19.051 -11.299 1.00 70.75 177 GLU A CA 1
ATOM 1483 C C . GLU A 1 177 ? 2.940 -20.341 -11.331 1.00 70.75 177 GLU A C 1
ATOM 1485 O O . GLU A 1 177 ? 3.387 -21.335 -11.893 1.00 70.75 177 GLU A O 1
ATOM 1490 N N . ASN A 1 178 ? 1.725 -20.327 -10.765 1.00 74.44 178 ASN A N 1
ATOM 1491 C CA . ASN A 1 178 ? 0.949 -21.553 -10.516 1.00 74.44 178 ASN A CA 1
ATOM 1492 C C . ASN A 1 178 ? -0.477 -21.555 -11.097 1.00 74.44 178 ASN A C 1
ATOM 1494 O O . ASN A 1 178 ? -1.048 -22.626 -11.285 1.00 74.44 178 ASN A O 1
ATOM 1498 N N . ASP A 1 179 ? -1.088 -20.390 -11.333 1.00 80.00 179 ASP A N 1
ATOM 1499 C CA . ASP A 1 179 ? -2.485 -20.269 -11.778 1.00 80.00 179 ASP A CA 1
ATOM 1500 C C . ASP A 1 179 ? -2.712 -18.918 -12.488 1.00 80.00 179 ASP A C 1
ATOM 1502 O O . ASP A 1 179 ? -1.956 -17.968 -12.302 1.00 80.00 179 ASP A O 1
ATOM 1506 N N . ASN A 1 180 ? -3.778 -18.819 -13.281 1.00 83.50 180 ASN A N 1
ATOM 1507 C CA . ASN A 1 180 ? -4.224 -17.606 -13.967 1.00 83.50 180 ASN A CA 1
ATOM 1508 C C . ASN A 1 180 ? -5.058 -16.674 -13.071 1.00 83.50 180 ASN A C 1
ATOM 1510 O O . ASN A 1 180 ? -5.385 -15.556 -13.474 1.00 83.50 180 ASN A O 1
ATOM 1514 N N . PHE A 1 181 ? -5.435 -17.118 -11.869 1.00 84.75 181 PHE A N 1
ATOM 1515 C CA . PHE A 1 181 ? -6.270 -16.349 -10.951 1.00 84.75 181 PHE A CA 1
ATOM 1516 C C . PHE A 1 181 ? -5.470 -15.751 -9.795 1.00 84.75 181 PHE A C 1
ATOM 1518 O O . PHE A 1 181 ? -4.833 -16.455 -9.010 1.00 84.75 181 PHE A O 1
ATOM 1525 N N . LYS A 1 182 ? -5.617 -14.438 -9.608 1.00 86.50 182 LYS A N 1
ATOM 1526 C CA . LYS A 1 182 ? -5.213 -13.763 -8.375 1.00 86.50 182 LYS A CA 1
ATOM 1527 C C . LYS A 1 182 ? -6.333 -13.900 -7.342 1.00 86.50 182 LYS A C 1
ATOM 1529 O O . LYS A 1 182 ? -7.456 -13.465 -7.584 1.00 86.50 182 LYS A O 1
ATOM 1534 N N . ARG A 1 183 ? -6.013 -14.478 -6.184 1.00 89.25 183 ARG A N 1
ATOM 1535 C CA . ARG A 1 183 ? -6.922 -14.602 -5.037 1.00 89.25 183 ARG A CA 1
ATOM 1536 C C . ARG A 1 183 ? -6.389 -13.793 -3.865 1.00 89.25 183 ARG A C 1
ATOM 1538 O O . ARG A 1 183 ? -5.187 -13.791 -3.609 1.00 89.25 183 ARG A O 1
ATOM 1545 N N . GLU A 1 184 ? -7.292 -13.133 -3.155 1.00 90.69 184 GLU A N 1
ATOM 1546 C CA . GLU A 1 184 ? -6.993 -12.397 -1.931 1.00 90.69 184 GLU A CA 1
ATOM 1547 C C . GLU A 1 184 ? -7.886 -12.938 -0.814 1.00 90.69 184 GLU A C 1
ATOM 1549 O O . GLU A 1 184 ? -9.084 -13.140 -1.007 1.00 90.69 184 GLU A O 1
ATOM 1554 N N . PHE A 1 185 ? -7.284 -13.210 0.341 1.00 93.50 185 PHE A N 1
ATOM 1555 C CA . PHE A 1 185 ? -7.964 -13.757 1.509 1.00 93.50 185 PHE A CA 1
ATOM 1556 C C . PHE A 1 185 ? -7.742 -12.819 2.691 1.00 93.50 185 PHE A C 1
ATOM 1558 O O . PHE A 1 185 ? -6.623 -12.359 2.919 1.00 93.50 185 PHE A O 1
ATOM 1565 N N . ILE A 1 186 ? -8.808 -12.547 3.443 1.00 92.94 186 ILE A N 1
ATOM 1566 C CA . ILE A 1 186 ? -8.768 -11.704 4.639 1.00 92.94 186 ILE A CA 1
ATOM 1567 C C . ILE A 1 186 ? -8.969 -12.610 5.848 1.00 92.94 186 ILE A C 1
ATOM 1569 O O . ILE A 1 186 ? -10.025 -13.224 5.999 1.00 92.94 186 ILE A O 1
ATOM 1573 N N . PHE A 1 187 ? -7.956 -12.681 6.708 1.00 91.81 187 PHE A N 1
ATOM 1574 C CA . PHE A 1 187 ? -7.989 -13.480 7.928 1.00 91.81 187 PHE A CA 1
ATOM 1575 C C . PHE A 1 187 ? -8.101 -12.558 9.146 1.00 91.81 187 PHE A C 1
ATOM 1577 O O . PHE A 1 187 ? -7.193 -11.753 9.374 1.00 91.81 187 PHE A O 1
ATOM 1584 N N . PRO A 1 188 ? -9.180 -12.645 9.942 1.00 89.69 188 PRO A N 1
ATOM 1585 C CA . PRO A 1 188 ? -9.238 -11.942 11.211 1.00 89.69 188 PRO A CA 1
ATOM 1586 C C . PRO A 1 188 ? -8.290 -12.612 12.214 1.00 89.69 188 PRO A C 1
ATOM 1588 O O . PRO A 1 188 ? -8.320 -13.829 12.399 1.00 89.69 188 PRO A O 1
ATOM 1591 N N . LEU A 1 189 ? -7.451 -11.810 12.866 1.00 87.25 189 LEU A N 1
ATOM 1592 C CA . LEU A 1 189 ? -6.545 -12.254 13.922 1.00 87.25 189 LEU A CA 1
ATOM 1593 C C . LEU A 1 189 ? -6.987 -11.641 15.249 1.00 87.25 189 LEU A C 1
ATOM 1595 O O . LEU A 1 189 ? -7.294 -10.451 15.317 1.00 87.25 189 LEU A O 1
ATOM 1599 N N . TYR A 1 190 ? -6.988 -12.450 16.303 1.00 85.25 190 TYR A N 1
ATOM 1600 C CA . TYR A 1 190 ? -7.372 -12.030 17.646 1.00 85.25 190 TYR A CA 1
ATOM 1601 C C . TYR A 1 190 ? -6.213 -12.274 18.602 1.00 85.25 190 TYR A C 1
ATOM 1603 O O . TYR A 1 190 ? -5.463 -13.242 18.466 1.00 85.25 190 TYR A O 1
ATOM 1611 N N . LYS A 1 191 ? -6.059 -11.385 19.583 1.00 81.44 191 LYS A N 1
ATOM 1612 C CA . LYS A 1 191 ? -5.141 -11.629 20.689 1.00 81.44 191 LYS A CA 1
ATOM 1613 C C . LYS A 1 191 ? -5.716 -12.779 21.515 1.00 81.44 191 LYS A C 1
ATOM 1615 O O . LYS A 1 191 ? -6.844 -12.679 21.983 1.00 81.44 191 LYS A O 1
ATOM 1620 N N . ASN A 1 192 ? -4.951 -13.853 21.690 1.00 83.50 192 ASN A N 1
ATOM 1621 C CA . ASN A 1 192 ? -5.298 -14.857 22.687 1.00 83.50 192 ASN A CA 1
ATOM 1622 C C . ASN A 1 192 ? -5.071 -14.231 24.063 1.00 83.50 192 ASN A C 1
ATOM 1624 O O . ASN A 1 192 ? -3.935 -13.885 24.399 1.00 83.50 192 ASN A O 1
ATOM 1628 N N . ASP A 1 193 ? -6.142 -14.069 24.831 1.00 76.06 193 ASP A N 1
ATOM 1629 C CA . ASP A 1 193 ? -6.037 -13.728 26.243 1.00 76.06 193 ASP A CA 1
ATOM 1630 C C . ASP A 1 193 ? -5.398 -14.930 26.957 1.00 76.06 193 ASP A C 1
ATOM 1632 O O . ASP A 1 193 ? -5.993 -16.003 27.059 1.00 76.06 193 ASP A O 1
ATOM 1636 N N . LYS A 1 194 ? -4.135 -14.769 27.358 1.00 47.91 194 LYS A N 1
ATOM 1637 C CA . LYS A 1 194 ? -3.494 -15.595 28.382 1.00 47.91 194 LYS A CA 1
ATOM 1638 C C . LYS A 1 194 ? -3.498 -14.821 29.687 1.00 47.91 194 LYS A C 1
ATOM 1640 O O . LYS A 1 194 ? -3.219 -13.600 29.619 1.00 47.91 194 LYS A O 1
#

Foldseek 3Di:
DDDDPDPPVPDQDPVQWDWDADPNAIFIAGNVVRDTDQADDPDPDPCVPDDDPSVNVSHVNNCVVNPPDDADDPPCVVVVDQWDDFDDDPPDTRDFIKGKAFLVNLVVLLVCLVPPVVSLVVLVVVCVVVVNDQWKWWDDPVDIRIARVPDSVRSNVVSVVPNPPRITMIGHDDPPPPDPDDDDDDDDDDDPDD

Secondary structure (DSSP, 8-state):
-PPP-S-GGG---GGGEEEEEETTEEEEEETTTTEE------S---TTSS--HHHHHHHHHHHTTS--------TTHHHH-SEE--EEETTEEEE--EEEEEHHHHHHHHTTTT-HHHHHHHHHHHHHHHT--SEEEEEETTEEEEEETT-HHHHHHHHHHHTTSSEEEEEE--SSSS-S--------------

Sequence (194 aa):
MAQSVLPQKNQIQVDDLYISLKNNKIILRSKRLNKEVKPYLTNAHNYSANPLPVYHFLCDLYSQNIQSGIYFNWGDLKNIYNFLPRVEYQNIVLSKASWKITNKEIKKISLLLNSKERLFSELEDWRKMKQIPQWVQWVKSDNKLTINLGNFDLVKMFIDSVKNEGFIIIEEFLYNENDNFKREFIFPLYKNDK

Radius of gyration: 24.39 Å; chains: 1; bounding box: 56×38×68 Å